Protein AF-A0A2A4RAI2-F1 (afdb_monomer_lite)

Sequence (234 aa):
MVIAGSVNIAHAAGDAEAGAKTFKKCGACHKIGEGAKNSTGPVLTGVIGRQAGTFEGYRYGKSTKAAGEKGLIWSEDLVFEYLENPRNFLRVYLETRKAKSKMKFKLKKEKDRRNVAAYLATFSQKDSIAPKITPEKTSLKADGGTITDFAGKICVTNDSDTTLLFVAEASNGKRSNKALAPKQTHCIASADANGTIGVFENEDALEGCSRLAKTGTPERLVSYTPFDNCAWGS

Structure (mmCIF, N/CA/C/O backbone):
data_AF-A0A2A4RAI2-F1
#
_entry.id   AF-A0A2A4RAI2-F1
#
loop_
_atom_site.group_PDB
_atom_site.id
_atom_site.type_symbol
_atom_site.label_atom_id
_atom_site.label_alt_id
_atom_site.label_comp_id
_atom_site.label_asym_id
_atom_site.label_entity_id
_atom_site.label_seq_id
_atom_site.pdbx_PDB_ins_code
_atom_site.Cartn_x
_atom_site.Cartn_y
_atom_site.Cartn_z
_atom_site.occupancy
_atom_site.B_iso_or_equiv
_atom_site.auth_seq_id
_atom_site.auth_comp_id
_atom_site.auth_asym_id
_atom_site.auth_atom_id
_atom_site.pdbx_PDB_model_num
ATOM 1 N N . MET A 1 1 ? -17.201 25.656 26.444 1.00 38.56 1 MET A N 1
ATOM 2 C CA . MET A 1 1 ? -17.795 24.538 25.685 1.00 38.56 1 MET A CA 1
ATOM 3 C C . MET A 1 1 ? -17.261 24.627 24.261 1.00 38.56 1 MET A C 1
ATOM 5 O O . MET A 1 1 ? -17.756 25.433 23.490 1.00 38.56 1 MET A O 1
ATOM 9 N N . VAL A 1 2 ? -16.171 23.920 23.955 1.00 39.59 2 VAL A N 1
ATOM 10 C CA . VAL A 1 2 ? -15.601 23.854 22.599 1.00 39.59 2 VAL A CA 1
ATOM 11 C C . VAL A 1 2 ? -15.720 22.400 22.176 1.00 39.59 2 VAL A C 1
ATOM 13 O O . VAL A 1 2 ? -15.013 21.542 22.695 1.00 39.59 2 VAL A O 1
ATOM 16 N N . ILE A 1 3 ? -16.696 22.113 21.320 1.00 46.22 3 ILE A N 1
ATOM 17 C CA . ILE A 1 3 ? -16.884 20.784 20.744 1.00 46.22 3 ILE A CA 1
ATOM 18 C C . ILE A 1 3 ? -15.843 20.668 19.630 1.00 46.22 3 ILE A C 1
ATOM 20 O O . ILE A 1 3 ? -16.026 21.213 18.544 1.00 46.22 3 ILE A O 1
ATOM 24 N N . ALA A 1 4 ? -14.719 20.015 19.921 1.00 48.81 4 ALA A N 1
ATOM 25 C CA . ALA A 1 4 ? -13.774 19.592 18.899 1.00 48.81 4 ALA A CA 1
ATOM 26 C C . ALA A 1 4 ? -14.419 18.432 18.125 1.00 48.81 4 ALA A C 1
ATOM 28 O O . ALA A 1 4 ? -14.412 17.288 18.570 1.00 48.81 4 ALA A O 1
ATOM 29 N N . GLY A 1 5 ? -15.060 18.751 17.001 1.00 44.19 5 GLY A N 1
ATOM 30 C CA . GLY A 1 5 ? -15.564 17.751 16.070 1.00 44.19 5 GLY A CA 1
ATOM 31 C C . GLY A 1 5 ? -14.395 17.072 15.365 1.00 44.19 5 GLY A C 1
ATOM 32 O O . GLY A 1 5 ? -13.698 17.708 14.576 1.00 44.19 5 GLY A O 1
ATOM 33 N N . SER A 1 6 ? -14.183 15.787 15.639 1.00 55.91 6 SER A N 1
ATOM 34 C CA . SER A 1 6 ? -13.279 14.951 14.853 1.00 55.91 6 SER A CA 1
ATOM 35 C C . SER A 1 6 ? -13.826 14.833 13.433 1.00 55.91 6 SER A C 1
ATOM 37 O O . SER A 1 6 ? -14.835 14.171 13.189 1.00 55.91 6 SER A O 1
ATOM 39 N N . VAL A 1 7 ? -13.170 15.500 12.485 1.00 43.66 7 VAL A N 1
ATOM 40 C CA . VAL A 1 7 ? -13.420 15.304 11.057 1.00 43.66 7 VAL A CA 1
ATOM 41 C C . VAL A 1 7 ? -12.853 13.935 10.689 1.00 43.66 7 VAL A C 1
ATOM 43 O O . VAL A 1 7 ? -11.656 13.788 10.462 1.00 43.66 7 VAL A O 1
ATOM 46 N N . ASN A 1 8 ? -13.717 12.923 10.643 1.00 42.91 8 ASN A N 1
ATOM 47 C CA . ASN A 1 8 ? -13.403 11.661 9.984 1.00 42.91 8 ASN A CA 1
ATOM 48 C C . ASN A 1 8 ? -13.297 11.932 8.480 1.00 42.91 8 ASN A C 1
ATOM 50 O O . ASN A 1 8 ? -14.306 11.972 7.774 1.00 42.91 8 ASN A O 1
ATOM 54 N N . ILE A 1 9 ? -12.078 12.149 7.981 1.00 36.78 9 ILE A N 1
ATOM 55 C CA . ILE A 1 9 ? -11.812 12.127 6.542 1.00 36.78 9 ILE A CA 1
ATOM 56 C C . ILE A 1 9 ? -11.858 10.658 6.117 1.00 36.78 9 ILE A C 1
ATOM 58 O O . ILE A 1 9 ? -10.841 9.972 6.071 1.00 36.78 9 ILE A O 1
ATOM 62 N N . ALA A 1 10 ? -13.063 10.162 5.837 1.00 40.59 10 ALA A N 1
ATOM 63 C CA . ALA A 1 10 ? -13.237 8.928 5.093 1.00 40.59 10 ALA A CA 1
ATOM 64 C C . ALA A 1 10 ? -12.610 9.140 3.707 1.00 40.59 10 ALA A C 1
ATOM 66 O O . ALA A 1 10 ? -13.169 9.832 2.853 1.00 40.59 10 ALA A O 1
ATOM 67 N N . HIS A 1 11 ? -11.408 8.607 3.497 1.00 49.44 11 HIS A N 1
ATOM 68 C CA . HIS A 1 11 ? -10.794 8.590 2.179 1.00 49.44 11 HIS A CA 1
ATOM 69 C C . HIS A 1 11 ? -11.671 7.745 1.253 1.00 49.44 11 HIS A C 1
ATOM 71 O O . HIS A 1 11 ? -11.841 6.547 1.464 1.00 49.44 11 HIS A O 1
ATOM 77 N N . ALA A 1 12 ? -12.263 8.377 0.239 1.00 56.44 12 ALA A N 1
ATOM 78 C CA . ALA A 1 12 ? -13.083 7.677 -0.739 1.00 56.44 12 ALA A CA 1
ATOM 79 C C . ALA A 1 12 ? -12.256 6.582 -1.435 1.00 56.44 12 ALA A C 1
ATOM 81 O O . ALA A 1 12 ? -11.188 6.866 -1.989 1.00 56.44 12 ALA A O 1
ATOM 82 N N . ALA A 1 13 ? -12.765 5.348 -1.409 1.00 67.19 13 ALA A N 1
ATOM 83 C CA . ALA A 1 13 ? -12.177 4.213 -2.111 1.00 67.19 13 ALA A CA 1
ATOM 84 C C . ALA A 1 13 ? -12.050 4.506 -3.620 1.00 67.19 13 ALA A C 1
ATOM 86 O O . ALA A 1 13 ? -12.892 5.189 -4.211 1.00 67.19 13 ALA A O 1
ATOM 87 N N . GLY A 1 14 ? -10.972 4.021 -4.243 1.00 79.75 14 GLY A N 1
ATOM 88 C CA . GLY A 1 14 ? -10.731 4.202 -5.675 1.00 79.75 14 GLY A CA 1
ATOM 89 C C . GLY A 1 14 ? -11.669 3.359 -6.548 1.00 79.75 14 GLY A C 1
ATOM 90 O O . GLY A 1 14 ? -12.096 2.277 -6.163 1.00 79.75 14 GLY A O 1
ATOM 91 N N . ASP A 1 15 ? -11.953 3.840 -7.758 1.00 89.06 15 ASP A N 1
ATOM 92 C CA . ASP A 1 15 ? -12.719 3.116 -8.781 1.00 89.06 15 ASP A CA 1
ATOM 93 C C . ASP A 1 15 ? -11.758 2.345 -9.702 1.00 89.06 15 ASP A C 1
ATOM 95 O O . ASP A 1 15 ? -11.002 2.946 -10.477 1.00 89.06 15 ASP A O 1
ATOM 99 N N . ALA A 1 16 ? -11.789 1.013 -9.622 1.00 88.69 16 ALA A N 1
ATOM 100 C CA . ALA A 1 16 ? -10.916 0.130 -10.392 1.00 88.69 16 ALA A CA 1
ATOM 101 C C . ALA A 1 16 ? -11.205 0.148 -11.906 1.00 88.69 16 ALA A C 1
ATOM 103 O O . ALA A 1 16 ? -10.271 0.038 -12.704 1.00 88.69 16 ALA A O 1
ATOM 104 N N . GLU A 1 17 ? -12.452 0.349 -12.340 1.00 90.81 17 GLU A N 1
ATOM 105 C CA . GLU A 1 17 ? -12.796 0.425 -13.766 1.00 90.81 17 GLU A CA 1
ATOM 106 C C . GLU A 1 17 ? -12.271 1.724 -14.389 1.00 90.81 17 GLU A C 1
ATOM 108 O O . GLU A 1 17 ? -11.666 1.737 -15.471 1.00 90.81 17 GLU A O 1
ATOM 113 N N . ALA A 1 18 ? -12.435 2.845 -13.683 1.00 92.75 18 ALA A N 1
ATOM 114 C CA . ALA A 1 18 ? -11.799 4.105 -14.053 1.00 92.75 18 ALA A CA 1
ATOM 115 C C . ALA A 1 18 ? -10.264 4.019 -13.943 1.00 92.75 18 ALA A C 1
ATOM 117 O O . ALA A 1 18 ? -9.531 4.641 -14.727 1.00 92.75 18 ALA A O 1
ATOM 118 N N . GLY A 1 19 ? -9.769 3.215 -13.005 1.00 96.38 19 GLY A N 1
ATOM 119 C CA . GLY A 1 19 ? -8.362 2.883 -12.833 1.00 96.38 19 GLY A CA 1
ATOM 120 C C . GLY A 1 19 ? -7.781 2.174 -14.047 1.00 96.38 19 GLY A C 1
ATOM 121 O O . GLY A 1 19 ? -6.752 2.611 -14.558 1.00 96.38 19 GLY A O 1
ATOM 122 N N . ALA A 1 20 ? -8.486 1.184 -14.597 1.00 95.44 20 ALA A N 1
ATOM 123 C CA . ALA A 1 20 ? -8.099 0.474 -15.816 1.00 95.44 20 ALA A CA 1
ATOM 124 C C . ALA A 1 20 ? -7.924 1.434 -17.004 1.00 95.44 20 ALA A C 1
ATOM 126 O O . ALA A 1 20 ? -6.948 1.362 -17.758 1.00 95.44 20 ALA A O 1
ATOM 127 N N . LYS A 1 21 ? -8.839 2.404 -17.150 1.00 96.38 21 LYS A N 1
ATOM 128 C CA . LYS A 1 21 ? -8.748 3.449 -18.187 1.00 96.38 21 LYS A CA 1
ATOM 129 C C . LYS A 1 21 ? -7.519 4.334 -17.979 1.00 96.38 21 LYS A C 1
ATOM 131 O O . LYS A 1 21 ? -6.813 4.644 -18.938 1.00 96.38 21 LYS A O 1
ATOM 136 N N . THR A 1 22 ? -7.236 4.708 -16.735 1.00 96.38 22 THR A N 1
ATOM 137 C CA . THR A 1 22 ? -6.081 5.544 -16.377 1.00 96.38 22 THR A CA 1
ATOM 138 C C . THR A 1 22 ? -4.758 4.792 -16.538 1.00 96.38 22 THR A C 1
ATOM 140 O O . THR A 1 22 ? -3.778 5.368 -17.017 1.00 96.38 22 THR A O 1
ATOM 143 N N . PHE A 1 23 ? -4.738 3.493 -16.232 1.00 97.38 23 PHE A N 1
ATOM 144 C CA . PHE A 1 23 ? -3.575 2.614 -16.338 1.00 97.38 23 PHE A CA 1
ATOM 145 C C . PHE A 1 23 ? -3.031 2.508 -17.766 1.00 97.38 23 PHE A C 1
ATOM 147 O O . PHE A 1 23 ? -1.847 2.233 -17.959 1.00 97.38 23 PHE A O 1
ATOM 154 N N . LYS A 1 24 ? -3.830 2.828 -18.793 1.00 96.44 24 LYS A N 1
ATOM 155 C CA . LYS A 1 24 ? -3.339 2.956 -20.177 1.00 96.44 24 LYS A CA 1
ATOM 156 C C . LYS A 1 24 ? -2.122 3.890 -20.285 1.00 96.44 24 LYS A C 1
ATOM 158 O O . LYS A 1 24 ? -1.230 3.629 -21.086 1.00 96.44 24 LYS A O 1
ATOM 163 N N . LYS A 1 25 ? -2.016 4.912 -19.420 1.00 96.50 25 LYS A N 1
ATOM 164 C CA . LYS A 1 25 ? -0.847 5.813 -19.314 1.00 96.50 25 LYS A CA 1
ATOM 165 C C . LYS A 1 25 ? 0.428 5.095 -18.831 1.00 96.50 25 LYS A C 1
ATOM 167 O O . LYS A 1 25 ? 1.534 5.545 -19.113 1.00 96.50 25 LYS A O 1
ATOM 172 N N . CYS A 1 26 ? 0.286 3.985 -18.110 1.00 97.44 26 CYS A N 1
ATOM 173 C CA . CYS A 1 26 ? 1.370 3.157 -17.577 1.00 97.44 26 CYS A CA 1
ATOM 174 C C . CYS A 1 26 ? 1.813 2.061 -18.564 1.00 97.44 26 CYS A C 1
ATOM 176 O O . CYS A 1 26 ? 2.954 1.599 -18.494 1.00 97.44 26 CYS A O 1
ATOM 178 N N . GLY A 1 27 ? 0.934 1.674 -19.499 1.00 94.44 27 GLY A N 1
ATOM 179 C CA . GLY A 1 27 ? 1.090 0.513 -20.386 1.00 94.44 27 GLY A CA 1
ATOM 180 C C . GLY A 1 27 ? 2.280 0.558 -21.353 1.00 94.44 27 GLY A C 1
ATOM 181 O O . GLY A 1 27 ? 2.702 -0.486 -21.863 1.00 94.44 27 GLY A O 1
ATOM 182 N N . ALA A 1 28 ? 2.848 1.745 -21.594 1.00 94.12 28 ALA A N 1
ATOM 183 C CA . ALA A 1 28 ? 4.069 1.905 -22.385 1.00 94.12 28 ALA A CA 1
ATOM 184 C C . ALA A 1 28 ? 5.295 1.311 -21.671 1.00 94.12 28 ALA A C 1
ATOM 186 O O . ALA A 1 28 ? 6.135 0.674 -22.301 1.00 94.12 28 ALA A O 1
ATOM 187 N N . CYS A 1 29 ? 5.371 1.473 -20.348 1.00 97.94 29 CYS A N 1
ATOM 188 C CA . CYS A 1 29 ? 6.508 1.014 -19.552 1.00 97.94 29 CYS A CA 1
ATOM 189 C C . CYS A 1 29 ? 6.222 -0.289 -18.811 1.00 97.94 29 CYS A C 1
ATOM 191 O O . CYS A 1 29 ? 7.141 -1.070 -18.585 1.00 97.94 29 CYS A O 1
ATOM 193 N N . HIS A 1 30 ? 4.972 -0.512 -18.417 1.00 98.00 30 HIS A N 1
ATOM 194 C CA . HIS A 1 30 ? 4.580 -1.608 -17.545 1.00 98.00 30 HIS A CA 1
ATOM 195 C C . HIS A 1 30 ? 3.577 -2.527 -18.227 1.00 98.00 30 HIS A C 1
ATOM 197 O O . HIS A 1 30 ? 2.729 -2.078 -18.998 1.00 98.00 30 HIS A O 1
ATOM 203 N N . LYS A 1 31 ? 3.663 -3.815 -17.901 1.00 96.19 31 LYS A N 1
ATOM 204 C CA . LYS A 1 31 ? 2.689 -4.838 -18.286 1.00 96.19 31 LYS A CA 1
ATOM 205 C C . LYS A 1 31 ? 2.040 -5.413 -17.030 1.00 96.19 31 LYS A C 1
ATOM 207 O O . LYS A 1 31 ? 2.637 -5.375 -15.951 1.00 96.19 31 LYS A O 1
ATOM 212 N N . ILE A 1 32 ? 0.810 -5.884 -17.173 1.00 95.19 32 ILE A N 1
ATOM 213 C CA . ILE A 1 32 ? -0.010 -6.424 -16.090 1.00 95.19 32 ILE A CA 1
ATOM 214 C C . ILE A 1 32 ? -0.903 -7.533 -16.646 1.00 95.19 32 ILE A C 1
ATOM 216 O O . ILE A 1 32 ? -1.223 -7.509 -17.834 1.00 95.19 32 ILE A O 1
ATOM 220 N N . GLY A 1 33 ? -1.280 -8.480 -15.793 1.00 88.62 33 GLY A N 1
ATOM 221 C CA . GLY A 1 33 ? -2.052 -9.661 -16.162 1.00 88.62 33 GLY A CA 1
ATOM 222 C C . GLY A 1 33 ? -1.189 -10.892 -16.428 1.00 88.62 33 GLY A C 1
ATOM 223 O O . GLY A 1 33 ? 0.026 -10.899 -16.194 1.00 88.62 33 GLY A O 1
ATOM 224 N N . GLU A 1 34 ? -1.856 -11.945 -16.883 1.00 84.12 34 GLU A N 1
ATOM 225 C CA . GLU A 1 34 ? -1.260 -13.241 -17.191 1.00 84.12 34 GLU A CA 1
ATOM 226 C C . GLU A 1 34 ? -0.232 -13.133 -18.327 1.00 84.12 34 GLU A C 1
ATOM 228 O O . GLU A 1 34 ? -0.418 -12.397 -19.298 1.00 84.12 34 GLU A O 1
ATOM 233 N N . GLY A 1 35 ? 0.905 -13.820 -18.182 1.00 87.31 35 GLY A N 1
ATOM 234 C CA . GLY A 1 35 ? 1.978 -13.816 -19.184 1.00 87.31 35 GLY A CA 1
ATOM 235 C C . GLY A 1 35 ? 2.712 -12.478 -19.362 1.00 87.31 35 GLY A C 1
ATOM 236 O O . GLY A 1 35 ? 3.520 -12.341 -20.285 1.00 87.31 35 GLY A O 1
ATOM 237 N N . ALA A 1 36 ? 2.462 -11.482 -18.503 1.00 93.94 36 ALA A N 1
ATOM 238 C CA . ALA A 1 36 ? 3.121 -10.182 -18.569 1.00 93.94 36 ALA A CA 1
ATOM 239 C C . ALA A 1 36 ? 4.648 -10.304 -18.424 1.00 93.94 36 ALA A C 1
ATOM 241 O O . ALA A 1 36 ? 5.162 -11.016 -17.564 1.00 93.94 36 ALA A O 1
ATOM 242 N N . LYS A 1 37 ? 5.386 -9.555 -19.252 1.00 93.25 37 LYS A N 1
ATOM 243 C CA . LYS A 1 37 ? 6.856 -9.530 -19.258 1.00 93.25 37 LYS A CA 1
ATOM 244 C C . LYS A 1 37 ? 7.391 -8.150 -18.895 1.00 93.25 37 LYS A C 1
ATOM 246 O O . LYS A 1 37 ? 6.761 -7.129 -19.181 1.00 93.25 37 LYS A O 1
ATOM 251 N N . ASN A 1 38 ? 8.576 -8.133 -18.285 1.00 94.06 38 ASN A N 1
ATOM 252 C CA . ASN A 1 38 ? 9.301 -6.902 -17.983 1.00 94.06 38 ASN A CA 1
ATOM 253 C C . ASN A 1 38 ? 9.575 -6.100 -19.262 1.00 94.06 38 ASN A C 1
ATOM 255 O O . ASN A 1 38 ? 9.862 -6.664 -20.316 1.00 94.06 38 ASN A O 1
ATOM 259 N N . SER A 1 39 ? 9.511 -4.775 -19.151 1.00 93.69 39 SER A N 1
ATOM 260 C CA . SER A 1 39 ? 9.804 -3.836 -20.237 1.00 93.69 39 SER A CA 1
ATOM 261 C C . SER A 1 39 ? 10.647 -2.680 -19.679 1.00 93.69 39 SER A C 1
ATOM 263 O O . SER A 1 39 ? 11.546 -2.901 -18.865 1.00 93.69 39 SER A O 1
ATOM 265 N N . THR A 1 40 ? 10.379 -1.432 -20.073 1.00 96.50 40 THR A N 1
ATOM 266 C CA . THR A 1 40 ? 11.006 -0.241 -19.481 1.00 96.50 40 THR A CA 1
ATOM 267 C C . THR A 1 40 ? 10.835 -0.216 -17.959 1.00 96.50 40 THR A C 1
ATOM 269 O O . THR A 1 40 ? 11.761 0.161 -17.236 1.00 96.50 40 THR A O 1
ATOM 272 N N . GLY A 1 41 ? 9.672 -0.643 -17.465 1.00 96.75 41 GLY A N 1
ATOM 273 C CA . GLY A 1 41 ? 9.365 -0.887 -16.059 1.00 96.75 41 GLY A CA 1
ATOM 274 C C . GLY A 1 41 ? 9.138 -2.378 -15.756 1.00 96.75 41 GLY A C 1
ATOM 275 O O . GLY A 1 41 ? 8.968 -3.180 -16.679 1.00 96.75 41 GLY A O 1
ATOM 276 N N . PRO A 1 42 ? 9.135 -2.759 -14.465 1.00 97.44 42 PRO A N 1
ATOM 277 C CA . PRO A 1 42 ? 8.787 -4.112 -14.043 1.00 97.44 42 PRO A CA 1
ATOM 278 C C . PRO A 1 42 ? 7.311 -4.420 -14.317 1.00 97.44 42 PRO A C 1
ATOM 280 O O . PRO A 1 42 ? 6.483 -3.508 -14.418 1.00 97.44 42 PRO A O 1
ATOM 283 N N . VAL A 1 43 ? 6.964 -5.701 -14.361 1.00 97.19 43 VAL A N 1
ATOM 284 C CA . VAL A 1 43 ? 5.563 -6.143 -14.338 1.00 97.19 43 VAL A CA 1
ATOM 285 C C . VAL A 1 43 ? 4.879 -5.692 -13.043 1.00 97.19 43 VAL A C 1
ATOM 287 O O . VAL A 1 43 ? 5.469 -5.705 -11.957 1.00 97.19 43 VAL A O 1
ATOM 290 N N . LEU A 1 44 ? 3.621 -5.267 -13.167 1.00 97.19 44 LEU A N 1
ATOM 291 C CA . LEU A 1 44 ? 2.818 -4.756 -12.052 1.00 97.19 44 LEU A CA 1
ATOM 292 C C . LEU A 1 44 ? 1.775 -5.753 -11.531 1.00 97.19 44 LEU A C 1
ATOM 294 O O . LEU A 1 44 ? 1.111 -5.454 -10.547 1.00 97.19 44 LEU A O 1
ATOM 298 N N . THR A 1 45 ? 1.668 -6.942 -12.130 1.00 92.94 45 THR A N 1
ATOM 299 C CA . THR A 1 45 ? 0.900 -8.059 -11.556 1.00 92.94 45 THR A CA 1
ATOM 300 C C . THR A 1 45 ? 1.460 -8.381 -10.174 1.00 92.94 45 THR A C 1
ATOM 302 O O . THR A 1 45 ? 2.680 -8.508 -10.038 1.00 92.94 45 THR A O 1
ATOM 305 N N . GLY A 1 46 ? 0.608 -8.467 -9.153 1.00 89.88 46 GLY A N 1
ATOM 306 C CA . GLY A 1 46 ? 1.033 -8.726 -7.779 1.00 89.88 46 GLY A CA 1
ATOM 307 C C . GLY A 1 46 ? 1.878 -7.611 -7.172 1.00 89.88 46 GLY A C 1
ATOM 308 O O . GLY A 1 46 ? 2.818 -7.917 -6.446 1.00 89.88 46 GLY A O 1
ATOM 309 N N . VAL A 1 47 ? 1.672 -6.342 -7.549 1.00 95.62 47 VAL A N 1
ATOM 310 C CA . VAL A 1 47 ? 2.473 -5.239 -6.992 1.00 95.62 47 VAL A CA 1
ATOM 311 C C . VAL A 1 47 ? 2.027 -4.850 -5.589 1.00 95.62 47 VAL A C 1
ATOM 313 O O . VAL A 1 47 ? 2.894 -4.633 -4.754 1.00 95.62 47 VAL A O 1
ATOM 316 N N . ILE A 1 48 ? 0.721 -4.798 -5.315 1.00 92.12 48 ILE A N 1
ATOM 317 C CA . ILE A 1 48 ? 0.207 -4.568 -3.960 1.00 92.12 48 ILE A CA 1
ATOM 318 C C . ILE A 1 48 ? 0.552 -5.787 -3.098 1.00 92.12 48 ILE A C 1
ATOM 320 O O . ILE A 1 48 ? 0.381 -6.917 -3.558 1.00 92.12 48 ILE A O 1
ATOM 324 N N . GLY A 1 49 ? 1.091 -5.549 -1.903 1.00 83.06 49 GLY A N 1
ATOM 325 C CA . GLY A 1 49 ? 1.654 -6.544 -0.988 1.00 83.06 49 GLY A CA 1
ATOM 326 C C . GLY A 1 49 ? 3.110 -6.926 -1.280 1.00 83.06 49 GLY A C 1
ATOM 327 O O . GLY A 1 49 ? 3.751 -7.584 -0.467 1.00 83.06 49 GLY A O 1
ATOM 328 N N . ARG A 1 50 ? 3.685 -6.507 -2.414 1.00 91.31 50 ARG A N 1
ATOM 329 C CA . ARG A 1 50 ? 5.055 -6.883 -2.783 1.00 91.31 50 ARG A CA 1
ATOM 330 C C . ARG A 1 50 ? 6.074 -5.891 -2.241 1.00 91.31 50 ARG A C 1
ATOM 332 O O . ARG A 1 50 ? 5.917 -4.678 -2.379 1.00 91.31 50 ARG A O 1
ATOM 339 N N . GLN A 1 51 ? 7.183 -6.414 -1.727 1.00 92.62 51 GLN A N 1
ATOM 340 C CA . GLN A 1 51 ? 8.350 -5.608 -1.376 1.00 92.62 51 GLN A CA 1
ATOM 341 C C . GLN A 1 51 ? 8.872 -4.815 -2.587 1.00 92.62 51 GLN A C 1
ATOM 343 O O . GLN A 1 51 ? 8.918 -5.295 -3.724 1.00 92.62 51 GLN A O 1
ATOM 348 N N . ALA A 1 52 ? 9.277 -3.567 -2.373 1.00 94.00 52 ALA A N 1
ATOM 349 C CA . ALA A 1 52 ? 9.792 -2.736 -3.446 1.00 94.00 52 ALA A CA 1
ATOM 350 C C . ALA A 1 52 ? 11.117 -3.275 -3.999 1.00 94.00 52 ALA A C 1
ATOM 352 O O . ALA A 1 52 ? 12.016 -3.672 -3.271 1.00 94.00 52 ALA A O 1
ATOM 353 N N . GLY A 1 53 ? 11.273 -3.237 -5.323 1.00 94.88 53 GLY A N 1
ATOM 354 C CA . GLY A 1 53 ? 12.552 -3.573 -5.946 1.00 94.88 53 GLY A CA 1
ATOM 355 C C . GLY A 1 53 ? 12.844 -5.066 -6.113 1.00 94.88 53 GLY A C 1
ATOM 356 O O . GLY A 1 53 ? 13.992 -5.395 -6.405 1.00 94.88 53 GLY A O 1
ATOM 357 N N . THR A 1 54 ? 11.842 -5.941 -5.970 1.00 94.56 54 THR A N 1
ATOM 358 C CA . THR A 1 54 ? 12.043 -7.402 -5.926 1.00 94.56 54 THR A CA 1
ATOM 359 C C . THR A 1 54 ? 11.425 -8.193 -7.082 1.00 94.56 54 THR A C 1
ATOM 361 O O . THR A 1 54 ? 11.609 -9.405 -7.125 1.00 94.56 54 THR A O 1
ATOM 364 N N . PHE A 1 55 ? 10.721 -7.566 -8.040 1.00 93.94 55 PHE A N 1
ATOM 365 C CA . PHE A 1 55 ? 10.151 -8.331 -9.159 1.00 93.94 55 PHE A CA 1
ATOM 366 C C . PHE A 1 55 ? 11.250 -8.998 -9.993 1.00 93.94 55 PHE A C 1
ATOM 368 O O . PHE A 1 55 ? 12.197 -8.340 -10.442 1.00 93.94 55 PHE A O 1
ATOM 375 N N . GLU A 1 56 ? 11.099 -10.302 -10.207 1.00 87.31 56 GLU A N 1
ATOM 376 C CA . GLU A 1 56 ? 12.115 -11.140 -10.824 1.00 87.31 56 GLU A CA 1
ATOM 377 C C . GLU A 1 56 ? 12.470 -10.668 -12.241 1.00 87.31 56 GLU A C 1
ATOM 379 O O . GLU A 1 56 ? 11.640 -10.167 -13.006 1.00 87.31 56 GLU A O 1
ATOM 384 N N . GLY A 1 57 ? 13.753 -10.781 -12.585 1.00 90.75 57 GLY A N 1
ATOM 385 C CA . GLY A 1 57 ? 14.260 -10.448 -13.914 1.00 90.75 57 GLY A CA 1
ATOM 386 C C . GLY A 1 57 ? 14.256 -8.953 -14.262 1.00 90.75 57 GLY A C 1
ATOM 387 O O . GLY A 1 57 ? 14.653 -8.603 -15.374 1.00 90.75 57 GLY A O 1
ATOM 388 N N . TYR A 1 58 ? 13.842 -8.047 -13.363 1.00 96.69 58 TYR A N 1
ATOM 389 C CA . TYR A 1 58 ? 13.905 -6.602 -13.604 1.00 96.69 58 TYR A CA 1
ATOM 390 C C . TYR A 1 58 ? 15.101 -5.936 -12.911 1.00 96.69 58 TYR A C 1
ATOM 392 O O . TYR A 1 58 ? 15.349 -6.085 -11.715 1.00 96.69 58 TYR A O 1
ATOM 400 N N . ARG A 1 59 ? 15.833 -5.095 -13.652 1.00 95.69 59 ARG A N 1
ATOM 401 C CA . ARG A 1 59 ? 17.004 -4.376 -13.126 1.00 95.69 59 ARG A CA 1
ATOM 402 C C . ARG A 1 59 ? 16.623 -3.051 -12.457 1.00 95.69 59 ARG A C 1
ATOM 404 O O . ARG A 1 59 ? 16.713 -1.972 -13.061 1.00 95.69 59 ARG A O 1
ATOM 411 N N . TYR A 1 60 ? 16.285 -3.110 -11.174 1.00 96.31 60 TYR A N 1
ATOM 412 C CA . TYR A 1 60 ? 15.943 -1.937 -10.364 1.00 96.31 60 TYR A CA 1
ATOM 413 C C . TYR A 1 60 ? 17.099 -0.942 -10.157 1.00 96.31 60 TYR A C 1
ATOM 415 O O . TYR A 1 60 ? 18.283 -1.256 -10.292 1.00 96.31 60 TYR A O 1
ATOM 423 N N . GLY A 1 61 ? 16.746 0.313 -9.860 1.00 95.69 61 GLY A N 1
ATOM 424 C CA . GLY A 1 61 ? 17.703 1.325 -9.404 1.00 95.69 61 GLY A CA 1
ATOM 425 C C . GLY A 1 61 ? 18.085 1.124 -7.937 1.00 95.69 61 GLY A C 1
ATOM 426 O O . GLY A 1 61 ? 17.313 0.549 -7.176 1.00 95.69 61 GLY A O 1
ATOM 427 N N . LYS A 1 62 ? 19.256 1.640 -7.534 1.00 97.25 62 LYS A N 1
ATOM 428 C CA . LYS A 1 62 ? 19.776 1.494 -6.161 1.00 97.25 62 LYS A CA 1
ATOM 429 C C . LYS A 1 62 ? 18.772 1.955 -5.098 1.00 97.25 62 LYS A C 1
ATOM 431 O O . LYS A 1 62 ? 18.554 1.239 -4.139 1.00 97.25 62 LYS A O 1
ATOM 436 N N . SER A 1 63 ? 18.116 3.101 -5.300 1.00 98.00 63 SER A N 1
ATOM 437 C CA . SER A 1 63 ? 17.171 3.644 -4.315 1.00 98.00 63 SER A CA 1
ATOM 438 C C . SER A 1 63 ? 15.898 2.814 -4.167 1.00 98.00 63 SER A C 1
ATOM 440 O O . SER A 1 63 ? 15.424 2.647 -3.060 1.00 98.00 63 SER A O 1
ATOM 442 N N . THR A 1 64 ? 15.341 2.264 -5.248 1.00 97.31 64 THR A N 1
ATOM 443 C CA . THR A 1 64 ? 14.146 1.412 -5.122 1.00 97.31 64 THR A CA 1
ATOM 444 C C . THR A 1 64 ? 14.463 0.111 -4.385 1.00 97.31 64 THR A C 1
ATOM 446 O O . THR A 1 64 ? 13.647 -0.324 -3.586 1.00 97.31 64 THR A O 1
ATOM 449 N N . LYS A 1 65 ? 15.651 -0.472 -4.611 1.00 97.06 65 LYS A N 1
ATOM 450 C CA . LYS A 1 65 ? 16.110 -1.652 -3.861 1.00 97.06 65 LYS A CA 1
ATOM 451 C C . LYS A 1 65 ? 16.342 -1.333 -2.388 1.00 97.06 65 LYS A C 1
ATOM 453 O O . LYS A 1 65 ? 15.758 -1.989 -1.544 1.00 97.06 65 LYS A O 1
ATOM 458 N N . ALA A 1 66 ? 17.069 -0.252 -2.104 1.00 96.56 66 ALA A N 1
ATOM 459 C CA . ALA A 1 66 ? 17.294 0.212 -0.736 1.00 96.56 66 ALA A CA 1
ATOM 460 C C . ALA A 1 66 ? 15.983 0.510 0.012 1.00 96.56 66 ALA A C 1
ATOM 462 O O . ALA A 1 66 ? 15.889 0.264 1.205 1.00 96.56 66 ALA A O 1
ATOM 463 N N . ALA A 1 67 ? 14.957 1.029 -0.676 1.00 91.44 67 ALA A N 1
ATOM 464 C CA . ALA A 1 67 ? 13.648 1.245 -0.061 1.00 91.44 67 ALA A CA 1
ATOM 465 C C . ALA A 1 67 ? 12.986 -0.084 0.319 1.00 91.44 67 ALA A C 1
ATOM 467 O O . ALA A 1 67 ? 12.479 -0.202 1.427 1.00 91.44 67 ALA A O 1
ATOM 468 N N . GLY A 1 68 ? 13.050 -1.090 -0.558 1.00 91.38 68 GLY A N 1
ATOM 469 C CA . GLY A 1 68 ? 12.610 -2.445 -0.231 1.00 91.38 68 GLY A CA 1
ATOM 470 C C . GLY A 1 68 ? 13.389 -3.055 0.932 1.00 91.38 68 GLY A C 1
ATOM 471 O O . GLY A 1 68 ? 12.777 -3.610 1.833 1.00 91.38 68 GLY A O 1
ATOM 472 N N . GLU A 1 69 ? 14.716 -2.927 0.947 1.00 91.50 69 GLU A N 1
ATOM 473 C CA . GLU A 1 69 ? 15.594 -3.404 2.032 1.00 91.50 69 GLU A CA 1
ATOM 474 C C . GLU A 1 69 ? 15.293 -2.712 3.375 1.00 91.50 69 GLU A C 1
ATOM 476 O O . GLU A 1 69 ? 15.385 -3.350 4.416 1.00 91.50 69 GLU A O 1
ATOM 481 N N . LYS A 1 70 ? 14.869 -1.437 3.355 1.00 87.56 70 LYS A N 1
ATOM 482 C CA . LYS A 1 70 ? 14.381 -0.688 4.533 1.00 87.56 70 LYS A CA 1
ATOM 483 C C . LYS A 1 70 ? 12.949 -1.087 4.952 1.00 87.56 70 LYS A C 1
ATOM 485 O O . LYS A 1 70 ? 12.453 -0.579 5.947 1.00 87.56 70 LYS A O 1
ATOM 490 N N . GLY A 1 71 ? 12.285 -1.981 4.217 1.00 84.94 71 GLY A N 1
ATOM 491 C CA . GLY A 1 71 ? 10.956 -2.498 4.567 1.00 84.94 71 GLY A CA 1
ATOM 492 C C . GLY A 1 71 ? 9.794 -1.932 3.749 1.00 84.94 71 GLY A C 1
ATOM 493 O O . GLY A 1 71 ? 8.643 -2.107 4.134 1.00 84.94 71 GLY A O 1
ATOM 494 N N . LEU A 1 72 ? 10.040 -1.266 2.613 1.00 87.06 72 LEU A N 1
ATOM 495 C CA . LEU A 1 72 ? 8.945 -0.760 1.780 1.00 87.06 72 LEU A CA 1
ATOM 496 C C . LEU A 1 72 ? 8.172 -1.917 1.140 1.00 87.06 72 LEU A C 1
ATOM 498 O O . LEU A 1 72 ? 8.652 -2.534 0.182 1.00 87.06 72 LEU A O 1
ATOM 502 N N . ILE A 1 73 ? 6.949 -2.138 1.614 1.00 90.75 73 ILE A N 1
ATOM 503 C CA . ILE A 1 73 ? 5.945 -3.011 1.005 1.00 90.75 73 ILE A CA 1
ATOM 504 C C . ILE A 1 73 ? 4.894 -2.136 0.323 1.00 90.75 73 ILE A C 1
ATOM 506 O O . ILE A 1 73 ? 4.405 -1.176 0.910 1.00 90.75 73 ILE A O 1
ATOM 510 N N . TRP A 1 74 ? 4.555 -2.417 -0.934 1.00 91.94 74 TRP A N 1
ATOM 511 C CA . TRP A 1 74 ? 3.584 -1.598 -1.660 1.00 91.94 74 TRP A CA 1
ATOM 512 C C . TRP A 1 74 ? 2.157 -1.841 -1.162 1.00 91.94 74 TRP A C 1
ATOM 514 O O . TRP A 1 74 ? 1.589 -2.895 -1.423 1.00 91.94 74 TRP A O 1
ATOM 524 N N . SER A 1 75 ? 1.547 -0.850 -0.520 1.00 88.44 75 SER A N 1
ATOM 525 C CA . SER A 1 75 ? 0.097 -0.774 -0.306 1.00 88.44 75 SER A CA 1
ATOM 526 C C . SER A 1 75 ? -0.562 0.134 -1.350 1.00 88.44 75 SER A C 1
ATOM 528 O O . SER A 1 75 ? 0.127 0.826 -2.108 1.00 88.44 75 SER A O 1
ATOM 530 N N . GLU A 1 76 ? -1.895 0.158 -1.400 1.00 90.00 76 GLU A N 1
ATOM 531 C CA . GLU A 1 76 ? -2.628 1.096 -2.260 1.00 90.00 76 GLU A CA 1
ATOM 532 C C . GLU A 1 76 ? -2.283 2.556 -1.935 1.00 90.00 76 GLU A C 1
ATOM 534 O O . GLU A 1 76 ? -2.007 3.334 -2.851 1.00 90.00 76 GLU A O 1
ATOM 539 N N . ASP A 1 77 ? -2.190 2.900 -0.648 1.00 87.00 77 ASP A N 1
ATOM 540 C CA . ASP A 1 77 ? -1.831 4.245 -0.187 1.00 87.00 77 ASP A CA 1
ATOM 541 C C . ASP A 1 77 ? -0.405 4.628 -0.588 1.00 87.00 77 ASP A C 1
ATOM 543 O O . ASP A 1 77 ? -0.165 5.708 -1.132 1.00 87.00 77 ASP A O 1
ATOM 547 N N . LEU A 1 78 ? 0.553 3.713 -0.429 1.00 91.56 78 LEU A N 1
ATOM 548 C CA . LEU A 1 78 ? 1.942 3.977 -0.805 1.00 91.56 78 LEU A CA 1
ATOM 549 C C . LEU A 1 78 ? 2.110 4.079 -2.323 1.00 91.56 78 LEU A C 1
ATOM 551 O O . LEU A 1 78 ? 2.918 4.873 -2.809 1.00 91.56 78 LEU A O 1
ATOM 555 N N . VAL A 1 79 ? 1.331 3.323 -3.101 1.00 96.75 79 VAL A N 1
ATOM 556 C CA . VAL A 1 79 ? 1.267 3.500 -4.557 1.00 96.75 79 VAL A CA 1
ATOM 557 C C . VAL A 1 79 ? 0.659 4.858 -4.903 1.00 96.75 79 VAL A C 1
ATOM 559 O O . VAL A 1 79 ? 1.209 5.576 -5.744 1.00 96.75 79 VAL A O 1
ATOM 562 N N . PHE A 1 80 ? -0.436 5.239 -4.252 1.00 94.50 80 PHE A N 1
ATOM 563 C CA . PHE A 1 80 ? -1.071 6.540 -4.414 1.00 94.50 80 PHE A CA 1
ATOM 564 C C . PHE A 1 80 ? -0.082 7.693 -4.156 1.00 94.50 80 PHE A C 1
ATOM 566 O O . PHE A 1 80 ? 0.044 8.600 -4.985 1.00 94.50 80 PHE A O 1
ATOM 573 N N . GLU A 1 81 ? 0.691 7.645 -3.076 1.00 91.81 81 GLU A N 1
ATOM 574 C CA . GLU A 1 81 ? 1.716 8.649 -2.780 1.00 91.81 81 GLU A CA 1
ATOM 575 C C . GLU A 1 81 ? 2.863 8.624 -3.799 1.00 91.81 81 GLU A C 1
ATOM 577 O O . GLU A 1 81 ? 3.261 9.659 -4.351 1.00 91.81 81 GLU A O 1
ATOM 582 N N . TYR A 1 82 ? 3.372 7.430 -4.111 1.00 97.50 82 TYR A N 1
ATOM 583 C CA . TYR A 1 82 ? 4.487 7.247 -5.034 1.00 97.50 82 TYR A CA 1
ATOM 584 C C . TYR A 1 82 ? 4.189 7.812 -6.425 1.00 97.50 82 TYR A C 1
ATOM 586 O O . TYR A 1 82 ? 5.053 8.458 -7.029 1.00 97.50 82 TYR A O 1
ATOM 594 N N . LEU A 1 83 ? 2.967 7.622 -6.934 1.00 98.06 83 LEU A N 1
ATOM 595 C CA . LEU A 1 83 ? 2.563 8.065 -8.269 1.00 98.06 83 LEU A CA 1
ATOM 596 C C . LEU A 1 83 ? 2.576 9.590 -8.438 1.00 98.06 83 LEU A C 1
ATOM 598 O O . LEU A 1 83 ? 2.717 10.072 -9.567 1.00 98.06 83 LEU A O 1
ATOM 602 N N . GLU A 1 84 ? 2.486 10.373 -7.362 1.00 97.69 84 GLU A N 1
ATOM 603 C CA . GLU A 1 84 ? 2.533 11.834 -7.464 1.00 97.69 84 GLU A CA 1
ATOM 604 C C . GLU A 1 84 ? 3.898 12.349 -7.916 1.00 97.69 84 GLU A C 1
ATOM 606 O O . GLU A 1 84 ? 4.024 13.307 -8.700 1.00 97.69 84 GLU A O 1
ATOM 611 N N . ASN A 1 85 ? 4.936 11.748 -7.335 1.00 97.81 85 ASN A N 1
ATOM 612 C CA . ASN A 1 85 ? 6.323 12.101 -7.553 1.00 97.81 85 ASN A CA 1
ATOM 613 C C . ASN A 1 85 ? 7.254 10.980 -7.052 1.00 97.81 85 ASN A C 1
ATOM 615 O O . ASN A 1 85 ? 7.813 11.092 -5.956 1.00 97.81 85 ASN A O 1
ATOM 619 N N . PRO A 1 86 ? 7.535 9.971 -7.896 1.00 97.69 86 PRO A N 1
ATOM 620 C CA . PRO A 1 86 ? 8.359 8.817 -7.534 1.00 97.69 86 PRO A CA 1
ATOM 621 C C . PRO A 1 86 ? 9.722 9.167 -6.937 1.00 97.69 86 PRO A C 1
ATOM 623 O O . PRO A 1 86 ? 10.229 8.511 -6.029 1.00 97.69 86 PRO A O 1
ATOM 626 N N . ARG A 1 87 ? 10.355 10.223 -7.464 1.00 97.19 87 ARG A N 1
ATOM 627 C CA . ARG A 1 87 ? 11.656 10.680 -6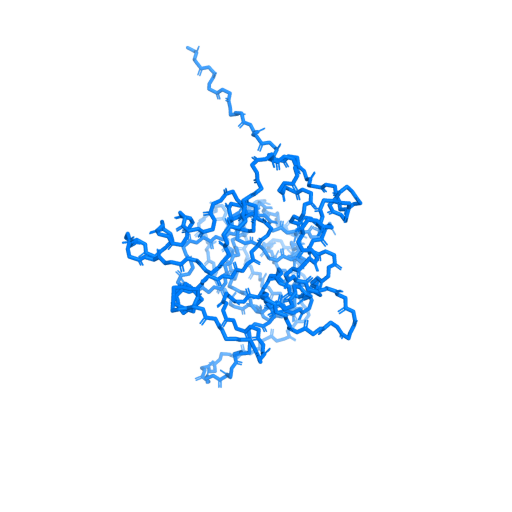.971 1.00 97.19 87 ARG A CA 1
ATOM 628 C C . ARG A 1 87 ? 11.539 11.295 -5.583 1.00 97.19 87 ARG A C 1
ATOM 630 O O . ARG A 1 87 ? 12.429 11.072 -4.772 1.00 97.19 87 ARG A O 1
ATOM 637 N N . ASN A 1 88 ? 10.515 12.113 -5.345 1.00 97.44 88 ASN A N 1
ATOM 638 C CA . ASN A 1 88 ? 10.340 12.748 -4.043 1.00 97.44 88 ASN A CA 1
ATOM 639 C C . ASN A 1 88 ? 9.973 11.718 -2.981 1.00 97.44 88 ASN A C 1
ATOM 641 O O . ASN A 1 88 ? 10.606 11.708 -1.936 1.00 97.44 88 ASN A O 1
ATOM 645 N N . PHE A 1 89 ? 9.057 10.804 -3.304 1.00 97.50 89 PHE A N 1
ATOM 646 C CA . PHE A 1 89 ? 8.688 9.696 -2.430 1.00 97.50 89 PHE A CA 1
ATOM 647 C C . PHE A 1 89 ? 9.924 8.932 -1.937 1.00 97.50 89 PHE A C 1
ATOM 649 O O . PHE A 1 89 ? 10.168 8.856 -0.739 1.00 97.50 89 PHE A O 1
ATOM 656 N N . LEU A 1 90 ? 10.795 8.479 -2.852 1.00 97.00 90 LEU A N 1
ATOM 657 C CA . LEU A 1 90 ? 12.012 7.756 -2.461 1.00 97.00 90 LEU A CA 1
ATOM 658 C C . LEU A 1 90 ? 12.994 8.606 -1.644 1.00 97.00 90 LEU A C 1
ATOM 660 O O . LEU A 1 90 ? 13.763 8.050 -0.872 1.00 97.00 90 LEU A O 1
ATOM 664 N N . ARG A 1 91 ? 13.021 9.931 -1.828 1.00 97.62 91 ARG A N 1
ATOM 665 C CA . ARG A 1 91 ? 13.877 10.820 -1.024 1.00 97.62 91 ARG A CA 1
ATOM 666 C C . ARG A 1 91 ? 13.373 10.952 0.401 1.00 97.62 91 ARG A C 1
ATOM 668 O O . ARG A 1 91 ? 14.203 10.994 1.299 1.00 97.62 91 ARG A O 1
ATOM 675 N N . VAL A 1 92 ? 12.057 11.050 0.569 1.00 94.75 92 VAL A N 1
ATOM 676 C CA . VAL A 1 92 ? 11.407 11.131 1.878 1.00 94.75 92 VAL A CA 1
ATOM 677 C C . VAL A 1 92 ? 11.545 9.792 2.592 1.00 94.75 92 VAL A C 1
ATOM 679 O O . VAL A 1 92 ? 12.142 9.750 3.657 1.00 94.75 92 VAL A O 1
ATOM 682 N N . TYR A 1 93 ? 11.133 8.694 1.956 1.00 89.50 93 TYR A N 1
ATOM 683 C CA . TYR A 1 93 ? 11.155 7.359 2.558 1.00 89.50 93 TYR A CA 1
ATOM 684 C C . TYR A 1 93 ? 12.563 6.910 2.994 1.00 89.50 93 TYR A C 1
ATOM 686 O O . TYR A 1 93 ? 12.755 6.320 4.055 1.00 89.50 93 TYR A O 1
ATOM 694 N N . LEU A 1 94 ? 13.580 7.208 2.179 1.00 93.50 94 LEU A N 1
ATOM 695 C CA . LEU A 1 94 ? 14.979 6.892 2.491 1.00 93.50 94 LEU A CA 1
ATOM 696 C C . LEU A 1 94 ? 15.715 8.011 3.234 1.00 93.50 94 LEU A C 1
ATOM 698 O O . LEU A 1 94 ? 16.923 7.895 3.423 1.00 93.50 94 LEU A O 1
ATOM 702 N N . GLU A 1 95 ? 15.037 9.112 3.564 1.00 95.56 95 GLU A N 1
ATOM 703 C CA . GLU A 1 95 ? 15.620 10.270 4.255 1.00 95.56 95 GLU A CA 1
ATOM 704 C C . GLU A 1 95 ? 16.904 10.795 3.577 1.00 95.56 95 GLU A C 1
ATOM 706 O O . GLU A 1 95 ? 17.862 11.241 4.206 1.00 95.56 95 GLU A O 1
ATOM 711 N N . THR A 1 96 ? 16.956 10.747 2.240 1.00 94.56 96 THR A N 1
ATOM 712 C CA . THR A 1 96 ? 18.152 11.134 1.483 1.00 94.56 96 THR A CA 1
ATOM 713 C C . THR A 1 96 ? 17.838 11.855 0.182 1.00 94.56 96 THR A C 1
ATOM 715 O O . THR A 1 96 ? 17.198 11.341 -0.737 1.00 94.56 96 THR A O 1
ATOM 718 N N . ARG A 1 97 ? 18.417 13.050 0.011 1.00 95.19 97 ARG A N 1
ATOM 719 C CA . ARG A 1 97 ? 18.292 13.847 -1.226 1.00 95.19 97 ARG A CA 1
ATOM 720 C C . ARG A 1 97 ? 18.942 13.186 -2.448 1.00 95.19 97 ARG A C 1
ATOM 722 O O . ARG A 1 97 ? 18.632 13.564 -3.590 1.00 95.19 97 ARG A O 1
ATOM 729 N N . LYS A 1 98 ? 19.822 12.201 -2.231 1.00 95.50 98 LYS A N 1
ATOM 730 C CA . LYS A 1 98 ? 20.532 11.461 -3.284 1.00 95.50 98 LYS A CA 1
ATOM 731 C C . LYS A 1 98 ? 19.668 10.381 -3.941 1.00 95.50 98 LYS A C 1
ATOM 733 O O . LYS A 1 98 ? 20.058 9.890 -5.001 1.00 95.50 98 LYS A O 1
ATOM 738 N N . ALA A 1 99 ? 18.503 10.046 -3.377 1.00 96.12 99 ALA A N 1
ATOM 739 C CA . ALA A 1 99 ? 17.629 9.032 -3.950 1.00 96.12 99 ALA A CA 1
ATOM 740 C C . ALA A 1 99 ? 17.165 9.404 -5.371 1.00 96.12 99 ALA A C 1
ATOM 742 O O . ALA A 1 99 ? 16.864 10.567 -5.683 1.00 96.12 99 ALA A O 1
ATOM 743 N N . LYS A 1 100 ? 17.130 8.396 -6.250 1.00 95.38 100 LYS A N 1
ATOM 744 C CA . LYS A 1 100 ? 16.727 8.517 -7.657 1.00 95.38 100 LYS A CA 1
ATOM 745 C C . LYS A 1 100 ? 15.677 7.459 -7.985 1.00 95.38 100 LYS A C 1
ATOM 747 O O . LYS A 1 100 ? 15.893 6.281 -7.717 1.00 95.38 100 LYS A O 1
ATOM 752 N N . SER A 1 101 ? 14.597 7.867 -8.650 1.00 96.12 101 SER A N 1
ATOM 753 C CA . SER A 1 101 ? 13.681 6.932 -9.309 1.00 96.12 101 SER A CA 1
ATOM 754 C C . SER A 1 101 ? 14.026 6.816 -10.793 1.00 96.12 101 SER A C 1
ATOM 756 O O . SER A 1 101 ? 14.360 7.815 -11.435 1.00 96.12 101 SER A O 1
ATOM 758 N N . LYS A 1 102 ? 13.941 5.597 -11.338 1.00 95.38 102 LYS A N 1
ATOM 759 C CA . LYS A 1 102 ? 13.989 5.365 -12.792 1.00 95.38 102 LYS A CA 1
ATOM 760 C C . LYS A 1 102 ? 12.662 5.730 -13.469 1.00 95.38 102 LYS A C 1
ATOM 762 O O . LYS A 1 102 ? 12.660 6.065 -14.649 1.00 95.38 102 LYS A O 1
ATOM 767 N N . MET A 1 103 ? 11.555 5.721 -12.724 1.00 96.44 103 MET A N 1
ATOM 768 C CA . MET A 1 103 ? 10.255 6.175 -13.204 1.00 96.44 103 MET A CA 1
ATOM 769 C C . MET A 1 103 ? 10.192 7.706 -13.140 1.00 96.44 103 MET A C 1
ATOM 771 O O . MET A 1 103 ? 10.222 8.297 -12.062 1.00 96.44 103 MET A O 1
ATOM 775 N N . LYS A 1 104 ? 10.125 8.355 -14.309 1.00 94.19 104 LYS A N 1
ATOM 776 C CA . LYS A 1 104 ? 9.996 9.822 -14.422 1.00 94.19 104 LYS A CA 1
ATOM 777 C C . LYS A 1 104 ? 8.542 10.299 -14.459 1.00 94.19 104 LYS A C 1
ATOM 779 O O . LYS A 1 104 ? 8.288 11.465 -14.164 1.00 94.19 104 LYS A O 1
ATOM 784 N N . PHE A 1 105 ? 7.623 9.416 -14.852 1.00 96.94 105 PHE A N 1
ATOM 785 C CA . PHE A 1 1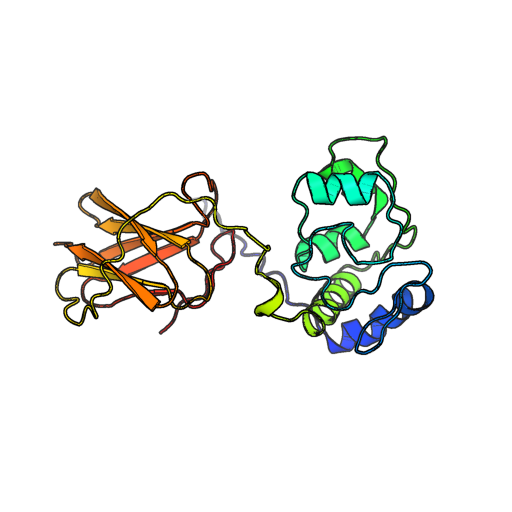05 ? 6.200 9.719 -14.973 1.00 96.94 105 PHE A CA 1
ATOM 786 C C . PHE A 1 105 ? 5.605 10.133 -13.622 1.00 96.94 105 PHE A C 1
ATOM 788 O O . PHE A 1 105 ? 6.003 9.616 -12.579 1.00 96.94 105 PHE A O 1
ATOM 795 N N . LYS A 1 106 ? 4.653 11.067 -13.661 1.00 97.75 106 LYS A N 1
ATOM 796 C CA . LYS A 1 106 ? 3.915 11.564 -12.499 1.00 97.75 106 LYS A CA 1
ATOM 797 C C . LYS A 1 106 ? 2.438 11.620 -12.844 1.00 97.75 106 LYS A C 1
ATOM 799 O O . LYS A 1 106 ? 2.076 12.127 -13.904 1.00 97.75 106 LYS A O 1
ATOM 804 N N . LEU A 1 107 ? 1.599 11.178 -11.923 1.00 97.00 107 LEU A N 1
ATOM 805 C CA . LEU A 1 107 ? 0.153 11.269 -12.027 1.00 97.00 107 LEU A CA 1
ATOM 806 C C . LEU A 1 107 ? -0.336 12.282 -10.994 1.00 97.00 107 LEU A C 1
ATOM 808 O O . LEU A 1 107 ? -0.368 12.000 -9.806 1.00 97.00 107 LEU A O 1
ATOM 812 N N . LYS A 1 108 ? -0.639 13.507 -11.433 1.00 94.75 108 LYS A N 1
ATOM 813 C CA . LYS A 1 108 ? -0.937 14.616 -10.509 1.00 94.75 108 LYS A CA 1
ATOM 814 C C . LYS A 1 108 ? -2.338 14.572 -9.920 1.00 94.75 108 LYS A C 1
ATOM 816 O O . LYS A 1 108 ? -2.516 14.887 -8.748 1.00 94.75 108 LYS A O 1
ATOM 821 N N . LYS A 1 109 ? -3.318 14.170 -10.725 1.00 95.00 109 LYS A N 1
ATOM 822 C CA . LYS A 1 109 ? -4.713 14.116 -10.296 1.00 95.00 109 LYS A CA 1
ATOM 823 C C . LYS A 1 109 ? -4.873 13.052 -9.218 1.00 95.00 109 LYS A C 1
ATOM 825 O O . LYS A 1 109 ? -4.547 11.892 -9.443 1.00 95.00 109 LYS A O 1
ATOM 830 N N . GLU A 1 110 ? -5.363 13.465 -8.058 1.00 93.06 110 GLU A N 1
ATOM 831 C CA . GLU A 1 110 ? -5.553 12.591 -6.903 1.00 93.06 110 GLU A CA 1
ATOM 832 C C . GLU A 1 110 ? -6.491 11.423 -7.218 1.00 93.06 110 GLU A C 1
ATOM 834 O O . GLU A 1 110 ? -6.123 10.266 -7.032 1.00 93.06 110 GLU A O 1
ATOM 839 N N . LYS A 1 111 ? -7.656 11.726 -7.803 1.00 91.69 111 LYS A N 1
ATOM 840 C CA . LYS A 1 111 ? -8.641 10.722 -8.219 1.00 91.69 111 LYS A CA 1
ATOM 841 C C . LYS A 1 111 ? -8.040 9.675 -9.161 1.00 91.69 111 LYS A C 1
ATOM 843 O O . LYS A 1 111 ? -8.218 8.485 -8.942 1.00 91.69 111 LYS A O 1
ATOM 848 N N . ASP A 1 112 ? -7.269 10.106 -10.162 1.00 95.62 112 ASP A N 1
ATOM 849 C CA . ASP A 1 112 ? -6.583 9.193 -11.087 1.00 95.62 112 ASP A CA 1
ATOM 850 C C . ASP A 1 112 ? -5.608 8.264 -10.340 1.00 95.62 112 ASP A C 1
ATOM 852 O O . ASP A 1 112 ? -5.517 7.083 -10.668 1.00 95.62 112 ASP A O 1
ATOM 856 N N . ARG A 1 113 ? -4.877 8.776 -9.338 1.00 97.06 113 ARG A N 1
ATOM 857 C CA . ARG A 1 113 ? -3.949 7.971 -8.529 1.00 97.06 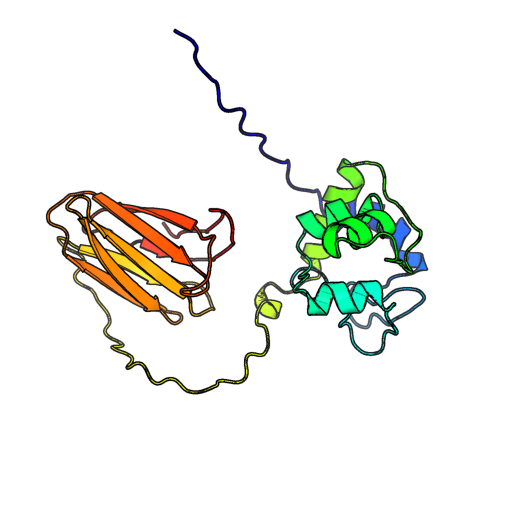113 ARG A CA 1
ATOM 858 C C . ARG A 1 113 ? -4.678 6.926 -7.692 1.00 97.06 113 ARG A C 1
ATOM 860 O O . ARG A 1 113 ? -4.283 5.766 -7.742 1.00 97.06 113 ARG A O 1
ATOM 867 N N . ARG A 1 114 ? -5.740 7.323 -6.979 1.00 93.50 114 ARG A N 1
ATOM 868 C CA . ARG A 1 114 ? -6.556 6.405 -6.162 1.00 93.50 114 ARG A CA 1
ATOM 869 C C . ARG A 1 114 ? -7.174 5.309 -7.026 1.00 93.50 114 ARG A C 1
ATOM 871 O O . ARG A 1 114 ? -7.065 4.135 -6.705 1.00 93.50 114 ARG A O 1
ATOM 878 N N . ASN A 1 115 ? -7.721 5.682 -8.181 1.00 93.88 115 ASN A N 1
ATOM 879 C CA . ASN A 1 115 ? -8.294 4.733 -9.131 1.00 93.88 115 ASN A CA 1
ATOM 880 C C . ASN A 1 115 ? -7.246 3.742 -9.666 1.00 93.88 115 ASN A C 1
ATOM 882 O O . ASN A 1 115 ? -7.518 2.550 -9.767 1.00 93.88 115 ASN A O 1
ATOM 886 N N . VAL A 1 116 ? -6.033 4.203 -10.002 1.00 97.44 116 VAL A N 1
ATOM 887 C CA . VAL A 1 116 ? -4.953 3.302 -10.446 1.00 97.44 116 VAL A CA 1
ATOM 888 C C . VAL A 1 116 ? -4.493 2.374 -9.325 1.00 97.44 116 VAL A C 1
ATOM 890 O O . VAL A 1 116 ? -4.244 1.207 -9.608 1.00 97.44 116 VAL A O 1
ATOM 893 N N . ALA A 1 117 ? -4.388 2.853 -8.084 1.00 94.12 117 ALA A N 1
ATOM 894 C CA . ALA A 1 117 ? -4.053 2.007 -6.939 1.00 94.12 117 ALA A CA 1
ATOM 895 C C . ALA A 1 117 ? -5.095 0.887 -6.751 1.00 94.12 117 ALA A C 1
ATOM 897 O O . ALA A 1 117 ? -4.715 -0.284 -6.747 1.00 94.12 117 ALA A O 1
ATOM 898 N N . ALA A 1 118 ? -6.387 1.236 -6.777 1.00 90.31 118 ALA A N 1
ATOM 899 C CA . ALA A 1 118 ? -7.491 0.275 -6.714 1.00 90.31 118 ALA A CA 1
ATOM 900 C C . ALA A 1 118 ? -7.461 -0.731 -7.877 1.00 90.31 118 ALA A C 1
ATOM 902 O O . ALA A 1 118 ? -7.623 -1.932 -7.682 1.00 90.31 118 ALA A O 1
ATOM 903 N N . TYR A 1 119 ? -7.184 -0.272 -9.102 1.00 95.25 119 TYR A N 1
ATOM 904 C CA . TYR A 1 119 ? -7.021 -1.167 -10.249 1.00 95.25 119 TYR A CA 1
ATOM 905 C C . TYR 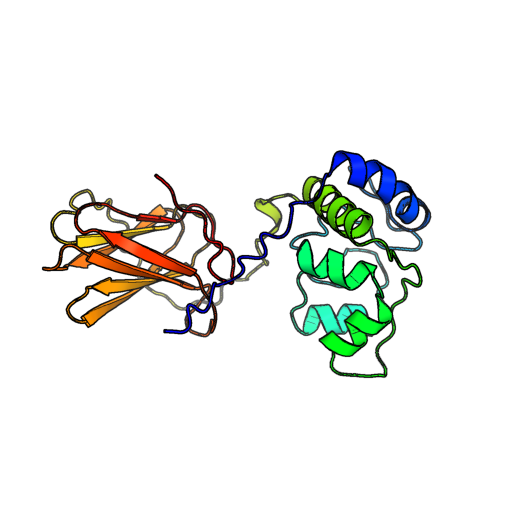A 1 119 ? -5.848 -2.135 -10.067 1.00 95.25 119 TYR A C 1
ATOM 907 O O . TYR A 1 119 ? -5.989 -3.321 -10.347 1.00 95.25 119 TYR A O 1
ATOM 915 N N . LEU A 1 120 ? -4.697 -1.666 -9.581 1.00 95.56 120 LEU A N 1
ATOM 916 C CA . LEU A 1 120 ? -3.537 -2.525 -9.330 1.00 95.56 120 LEU A CA 1
ATOM 917 C C . LEU A 1 120 ? -3.825 -3.591 -8.268 1.00 95.56 120 LEU A C 1
ATOM 919 O O . LEU A 1 120 ? -3.356 -4.718 -8.420 1.00 95.56 120 LEU A O 1
ATOM 923 N N . ALA A 1 121 ? -4.622 -3.261 -7.249 1.00 90.69 121 ALA A N 1
ATOM 924 C CA . ALA A 1 121 ? -5.047 -4.211 -6.227 1.00 90.69 121 ALA A CA 1
ATOM 925 C C . ALA A 1 121 ? -5.828 -5.396 -6.820 1.00 90.69 121 ALA A C 1
ATOM 927 O O . ALA A 1 121 ? -5.640 -6.522 -6.373 1.00 90.69 121 ALA A O 1
ATOM 928 N N . THR A 1 122 ? -6.597 -5.196 -7.901 1.00 91.12 122 THR A N 1
ATOM 929 C CA . THR A 1 122 ? -7.314 -6.297 -8.585 1.00 91.12 122 THR A CA 1
ATOM 930 C C . THR A 1 122 ? -6.394 -7.339 -9.238 1.00 91.12 122 THR A C 1
ATOM 932 O O . THR A 1 122 ? -6.838 -8.440 -9.548 1.00 91.12 122 THR A O 1
ATOM 935 N N . PHE A 1 123 ? -5.107 -7.022 -9.431 1.00 91.19 123 PHE A N 1
ATOM 936 C CA . PHE A 1 123 ? -4.094 -7.934 -9.982 1.00 91.19 123 PHE A CA 1
ATOM 937 C C . PHE A 1 123 ? -3.129 -8.468 -8.925 1.00 91.19 123 PHE A C 1
ATOM 939 O O . PHE A 1 123 ? -2.133 -9.112 -9.270 1.00 91.19 123 PHE A O 1
ATOM 946 N N . SER A 1 124 ? -3.384 -8.183 -7.655 1.00 85.44 124 SER A N 1
ATOM 947 C CA . SER A 1 124 ? -2.663 -8.767 -6.538 1.00 85.44 124 SER A CA 1
ATOM 948 C C . SER A 1 124 ? -3.532 -9.832 -5.891 1.00 85.44 124 SER A C 1
ATOM 950 O O . SER A 1 124 ? -4.640 -9.554 -5.447 1.00 85.44 124 SER A O 1
ATOM 952 N N . GLN A 1 125 ? -3.025 -11.065 -5.840 1.00 58.47 125 GLN A N 1
ATOM 953 C CA . GLN A 1 125 ? -3.634 -12.104 -5.015 1.00 58.47 125 GLN A CA 1
ATOM 954 C C . GLN A 1 125 ? -3.604 -11.626 -3.560 1.00 58.47 125 GLN A C 1
ATOM 956 O O . GLN A 1 125 ? -2.540 -11.229 -3.074 1.00 58.47 125 GLN A O 1
ATOM 961 N N . LYS A 1 126 ? -4.744 -11.712 -2.868 1.00 43.62 126 LYS A N 1
ATOM 962 C CA . LYS A 1 126 ? -4.807 -11.589 -1.402 1.00 43.62 126 LYS A CA 1
ATOM 963 C C . LYS A 1 126 ? -3.857 -12.587 -0.714 1.00 43.62 126 LYS A C 1
ATOM 965 O O . LYS A 1 126 ? -3.344 -12.282 0.351 1.00 43.62 126 LYS A O 1
ATOM 970 N N . ASP A 1 127 ? -3.525 -13.688 -1.394 1.00 34.34 127 ASP A N 1
ATOM 971 C CA . ASP A 1 127 ? -2.692 -14.785 -0.885 1.00 34.34 127 ASP A CA 1
ATOM 972 C C . ASP A 1 127 ? -1.169 -14.581 -1.075 1.00 34.34 127 ASP A C 1
ATOM 974 O O . ASP A 1 127 ? -0.364 -15.384 -0.607 1.00 34.34 127 ASP A O 1
ATOM 978 N N . SER A 1 128 ? -0.724 -13.504 -1.740 1.00 34.09 128 SER A N 1
ATOM 979 C CA . SER A 1 128 ? 0.713 -13.176 -1.887 1.00 34.09 128 SER A CA 1
ATOM 980 C C . SER A 1 128 ? 1.301 -12.434 -0.676 1.00 34.09 128 SER A C 1
ATOM 982 O O . SER A 1 128 ? 2.445 -11.981 -0.737 1.00 34.09 128 SER A O 1
ATOM 984 N N . ILE A 1 129 ? 0.522 -12.266 0.398 1.00 39.25 129 ILE A N 1
ATOM 985 C CA . ILE A 1 129 ? 0.877 -11.499 1.605 1.00 39.25 129 ILE A CA 1
ATOM 986 C C . ILE A 1 129 ? 1.773 -12.308 2.560 1.00 39.25 129 ILE A C 1
ATOM 988 O O . ILE A 1 129 ? 2.239 -11.770 3.553 1.00 39.25 129 ILE A O 1
ATOM 992 N N . ALA A 1 130 ? 2.110 -13.564 2.257 1.00 34.78 130 ALA A N 1
ATOM 993 C CA . ALA A 1 130 ? 3.099 -14.300 3.039 1.00 34.78 130 ALA A CA 1
ATOM 994 C C . ALA A 1 130 ? 4.535 -13.922 2.608 1.00 34.78 130 ALA A C 1
ATOM 996 O O . ALA A 1 130 ? 5.016 -14.422 1.580 1.00 34.78 130 ALA A O 1
ATOM 997 N N . PRO A 1 131 ? 5.289 -13.093 3.365 1.00 36.44 131 PRO A N 1
ATOM 998 C CA . PRO A 1 131 ? 6.739 -13.147 3.277 1.00 36.44 131 PRO A CA 1
ATOM 999 C C . PRO A 1 131 ? 7.170 -14.596 3.527 1.00 36.44 131 PRO A C 1
ATOM 1001 O O . PRO A 1 131 ? 6.704 -15.248 4.461 1.00 36.44 131 PRO A O 1
ATOM 1004 N N . LYS A 1 132 ? 8.059 -15.122 2.676 1.00 30.38 132 LYS A N 1
ATOM 1005 C CA . LYS A 1 132 ? 8.744 -16.394 2.934 1.00 30.38 132 LYS A CA 1
ATOM 1006 C C . LYS A 1 132 ? 9.581 -16.234 4.205 1.00 30.38 132 LYS A C 1
ATOM 1008 O O . LYS A 1 132 ? 10.741 -15.841 4.126 1.00 30.38 132 LYS A O 1
ATOM 1013 N N . ILE A 1 133 ? 8.994 -16.526 5.361 1.00 35.88 133 ILE A N 1
ATOM 1014 C CA . ILE A 1 133 ? 9.723 -16.674 6.617 1.00 35.88 133 ILE A CA 1
ATOM 1015 C C . ILE A 1 133 ? 10.137 -18.139 6.713 1.00 35.88 133 ILE A C 1
ATOM 1017 O O . ILE A 1 133 ? 9.325 -19.033 6.943 1.00 35.88 133 ILE A O 1
ATOM 1021 N N . THR A 1 134 ? 11.420 -18.395 6.473 1.00 27.00 134 THR A N 1
ATOM 1022 C CA . THR A 1 134 ? 12.078 -19.626 6.914 1.00 27.00 134 THR A CA 1
ATOM 1023 C C . THR A 1 134 ? 11.976 -19.704 8.438 1.00 27.00 134 THR A C 1
ATOM 1025 O O . THR A 1 134 ? 12.346 -18.736 9.102 1.00 27.00 134 THR A O 1
ATOM 1028 N N . PRO A 1 135 ? 11.479 -20.814 9.008 1.00 31.95 135 PRO A N 1
ATOM 1029 C CA . PRO A 1 135 ? 11.240 -20.908 10.437 1.00 31.95 135 PRO A CA 1
ATOM 1030 C C . PRO A 1 135 ? 12.574 -21.048 11.168 1.00 31.95 135 PRO A C 1
ATOM 1032 O O . PRO A 1 135 ? 13.214 -22.100 11.102 1.00 31.95 135 PRO A O 1
ATOM 1035 N N . GLU A 1 136 ? 12.980 -20.012 11.898 1.00 28.22 136 GLU A N 1
ATOM 1036 C CA . GLU A 1 136 ? 13.923 -20.198 12.993 1.00 28.22 136 GLU A CA 1
ATOM 1037 C C . GLU A 1 136 ? 13.135 -20.559 14.256 1.00 28.22 136 GLU A C 1
ATOM 1039 O O . GLU A 1 136 ? 12.208 -19.871 14.681 1.00 28.22 136 GLU A O 1
ATOM 1044 N N . LYS A 1 137 ? 13.466 -21.734 14.795 1.00 33.59 137 LYS A N 1
ATOM 1045 C CA . LYS A 1 137 ? 12.828 -22.372 15.943 1.00 33.59 137 LYS A CA 1
ATOM 1046 C C . LYS A 1 137 ? 12.953 -21.502 17.194 1.00 33.59 137 LYS A C 1
ATOM 1048 O O . LYS A 1 137 ? 14.031 -21.426 17.766 1.00 33.59 137 LYS A O 1
ATOM 1053 N N . THR A 1 138 ? 11.822 -21.057 17.728 1.00 27.81 138 THR A N 1
ATOM 1054 C CA . THR A 1 138 ? 11.620 -21.057 19.182 1.00 27.81 138 THR A CA 1
ATOM 1055 C C . THR A 1 138 ? 10.299 -21.752 19.475 1.00 27.81 138 THR A C 1
ATOM 1057 O O . THR A 1 138 ? 9.224 -21.327 19.067 1.00 27.81 138 THR A O 1
ATOM 1060 N N . SER A 1 139 ? 10.411 -22.909 20.116 1.00 32.53 139 SER A N 1
ATOM 1061 C CA . SER A 1 139 ? 9.310 -23.778 20.505 1.00 32.53 139 SER A CA 1
ATOM 1062 C C . SER A 1 139 ? 8.423 -23.114 21.556 1.00 32.53 139 SER A C 1
ATOM 1064 O O . SER A 1 139 ? 8.860 -22.935 22.692 1.00 32.53 139 SER A O 1
ATOM 1066 N N . LEU A 1 140 ? 7.161 -22.856 21.221 1.00 34.03 140 LEU A N 1
ATOM 1067 C CA . LEU A 1 140 ? 6.101 -22.628 22.200 1.00 34.03 140 LEU A CA 1
ATOM 1068 C C . LEU A 1 140 ? 4.930 -23.561 21.877 1.00 34.03 140 LEU A C 1
ATOM 1070 O O . LEU A 1 140 ? 4.537 -23.738 20.726 1.00 34.03 140 LEU A O 1
ATOM 1074 N N . LYS A 1 141 ? 4.479 -24.270 22.913 1.00 28.38 141 LYS A N 1
ATOM 1075 C CA . LYS A 1 141 ? 3.586 -25.429 22.833 1.00 28.38 141 LYS A CA 1
ATOM 1076 C C . LYS A 1 141 ? 2.182 -25.002 22.407 1.00 28.38 141 LYS A C 1
ATOM 1078 O O . LYS A 1 141 ? 1.596 -24.121 23.022 1.00 28.38 141 LYS A O 1
ATOM 1083 N N . ALA A 1 142 ? 1.652 -25.680 21.393 1.00 32.72 142 ALA A N 1
ATOM 1084 C CA . ALA A 1 142 ? 0.270 -25.561 20.961 1.00 32.72 142 ALA A CA 1
ATOM 1085 C C . ALA A 1 142 ? -0.658 -26.348 21.900 1.00 32.72 142 ALA A C 1
ATOM 1087 O O . ALA A 1 142 ? -0.630 -27.575 21.950 1.00 32.72 142 ALA A O 1
ATOM 1088 N N . ASP A 1 143 ? -1.509 -25.640 22.618 1.00 40.88 143 ASP A N 1
ATOM 1089 C CA . ASP A 1 143 ? -2.715 -26.124 23.280 1.00 40.88 143 ASP A CA 1
ATOM 1090 C C . ASP A 1 143 ? -3.894 -25.972 22.303 1.00 40.88 143 ASP A C 1
ATOM 1092 O O . ASP A 1 143 ? -4.689 -25.038 22.366 1.00 40.88 143 ASP A O 1
ATOM 1096 N N . GLY A 1 144 ? -3.964 -26.891 21.336 1.00 39.12 144 GLY A N 1
ATOM 1097 C CA . GLY A 1 144 ? -5.013 -26.980 20.313 1.00 39.12 144 GLY A CA 1
ATOM 1098 C C . GLY A 1 144 ? -6.343 -27.530 20.839 1.00 39.12 144 GLY A C 1
ATOM 1099 O O . GLY A 1 144 ? -6.821 -28.549 20.350 1.00 39.12 144 GLY A O 1
ATOM 1100 N N . GLY A 1 145 ? -6.932 -26.886 21.847 1.00 42.12 145 GLY A N 1
ATOM 1101 C CA . GLY A 1 145 ? -8.260 -27.236 22.355 1.00 42.12 145 GLY A CA 1
ATOM 1102 C C . GLY A 1 145 ? -9.373 -26.445 21.667 1.00 42.12 145 GLY A C 1
ATOM 1103 O O . GLY A 1 145 ? -9.299 -25.222 21.568 1.00 42.12 145 GLY A O 1
ATOM 1104 N N . THR A 1 146 ? -10.437 -27.123 21.234 1.00 48.78 146 THR A N 1
ATOM 1105 C CA . THR A 1 146 ? -11.695 -26.487 20.818 1.00 48.78 146 THR A CA 1
ATOM 1106 C C . THR A 1 146 ? -12.386 -25.922 22.061 1.00 48.78 146 THR A C 1
ATOM 1108 O O . THR A 1 146 ? -13.045 -26.648 22.801 1.00 48.78 146 THR A O 1
ATOM 1111 N N . ILE A 1 147 ? -12.184 -24.636 22.348 1.00 60.00 147 ILE A N 1
ATOM 1112 C CA . ILE A 1 147 ? -12.839 -23.967 23.477 1.00 60.00 147 ILE A CA 1
ATOM 1113 C C . ILE A 1 147 ? -14.300 -23.724 23.088 1.00 60.00 147 ILE A C 1
ATOM 1115 O O . ILE A 1 147 ? -14.570 -22.934 22.190 1.00 60.00 147 ILE A O 1
ATOM 1119 N N . THR A 1 148 ? -15.239 -24.403 23.749 1.00 64.25 148 THR A N 1
ATOM 1120 C CA . THR A 1 148 ? -16.690 -24.220 23.541 1.00 64.25 148 THR A CA 1
ATOM 1121 C C . THR A 1 148 ? -17.388 -23.528 24.715 1.00 64.25 148 THR A C 1
ATOM 1123 O O . THR A 1 148 ? -18.581 -23.257 24.637 1.00 64.25 148 THR A O 1
ATOM 1126 N N . ASP A 1 149 ? -16.660 -23.230 25.798 1.00 78.75 149 ASP A N 1
ATOM 1127 C CA . ASP A 1 149 ? -17.166 -22.500 26.966 1.00 78.75 149 ASP A CA 1
ATOM 1128 C C . ASP A 1 149 ? -16.524 -21.108 27.068 1.00 78.75 149 ASP A C 1
ATOM 1130 O O . ASP A 1 149 ? -15.371 -20.957 27.495 1.00 78.75 149 ASP A O 1
ATOM 1134 N N . PHE A 1 150 ? -17.301 -20.092 26.692 1.00 83.06 150 PHE A N 1
ATOM 1135 C CA . PHE A 1 150 ? -16.907 -18.681 26.706 1.00 83.06 150 PHE A CA 1
ATOM 1136 C C . PHE A 1 150 ? -17.480 -17.903 27.898 1.00 83.06 150 PHE A C 1
ATOM 1138 O O . PHE A 1 150 ? -17.171 -16.721 28.061 1.00 83.06 150 PHE A O 1
ATOM 1145 N N . ALA A 1 151 ? -18.314 -18.531 28.734 1.00 85.25 151 ALA A N 1
ATOM 1146 C CA . ALA A 1 151 ? -18.999 -17.839 29.819 1.00 85.25 151 ALA A CA 1
ATOM 1147 C C . ALA A 1 151 ? -17.991 -17.216 30.799 1.00 85.25 151 ALA A C 1
ATOM 1149 O O . ALA A 1 151 ? -17.026 -17.857 31.216 1.00 85.25 151 ALA A O 1
ATOM 1150 N N . GLY A 1 152 ? -18.192 -15.936 31.135 1.00 85.56 152 GLY A N 1
ATOM 1151 C CA . GLY A 1 152 ? -17.289 -15.190 32.022 1.00 85.56 152 GLY A CA 1
ATOM 1152 C C . GLY A 1 152 ? -15.865 -15.019 31.476 1.00 85.56 152 GLY A C 1
ATOM 1153 O O . GLY A 1 152 ? -14.925 -14.813 32.246 1.00 85.56 152 GLY A O 1
ATOM 1154 N N . LYS A 1 153 ? -15.665 -15.150 30.159 1.00 90.25 153 LYS A N 1
ATOM 1155 C CA . LYS A 1 153 ? -14.354 -15.014 29.516 1.00 90.25 153 LYS A CA 1
ATOM 1156 C C . LYS A 1 153 ? -14.414 -14.032 28.359 1.00 90.25 153 LYS A C 1
ATOM 1158 O O . LYS A 1 153 ? -15.389 -14.011 27.612 1.00 90.25 153 LYS A O 1
ATOM 1163 N N . ILE A 1 154 ? -13.349 -13.255 28.205 1.00 90.94 154 ILE A N 1
ATOM 1164 C CA . ILE A 1 154 ? -13.048 -12.526 26.973 1.00 90.94 154 ILE A CA 1
ATOM 1165 C C . ILE A 1 154 ? -12.242 -13.477 26.106 1.00 90.94 154 ILE A C 1
ATOM 1167 O O . ILE A 1 154 ? -11.205 -13.974 26.549 1.00 90.94 154 ILE A O 1
ATOM 1171 N N . CYS A 1 155 ? -12.725 -13.741 24.899 1.00 91.88 155 CYS A N 1
ATOM 1172 C CA . CYS A 1 155 ? -12.120 -14.709 24.001 1.00 91.88 155 CYS A CA 1
ATOM 1173 C C . CYS A 1 155 ? -11.918 -14.118 22.615 1.00 91.88 155 CYS A C 1
ATOM 1175 O O . CYS A 1 155 ? -12.751 -13.355 22.133 1.00 91.88 155 CYS A O 1
ATOM 1177 N N . VAL A 1 156 ? -10.834 -14.521 21.964 1.00 92.50 156 VAL A N 1
ATOM 1178 C CA . VAL A 1 156 ? -10.544 -14.187 20.574 1.00 92.50 156 VAL A CA 1
ATOM 1179 C C . VAL A 1 156 ? -10.097 -15.423 19.824 1.00 92.50 156 VAL A C 1
ATOM 1181 O O . VAL A 1 156 ? -9.292 -16.203 20.329 1.00 92.50 156 VAL A O 1
ATOM 1184 N N . THR A 1 157 ? -10.612 -15.597 18.614 1.00 92.94 157 THR A N 1
ATOM 1185 C CA . THR A 1 157 ? -10.124 -16.597 17.664 1.00 92.94 157 THR A CA 1
ATOM 1186 C C . THR A 1 157 ? -9.445 -15.897 16.503 1.00 92.94 157 THR A C 1
ATOM 1188 O O . THR A 1 157 ? -9.996 -14.953 15.929 1.00 92.94 157 THR A O 1
ATOM 1191 N N . ASN A 1 158 ? -8.267 -16.390 16.139 1.00 94.00 158 ASN A N 1
ATOM 1192 C CA . ASN A 1 158 ? -7.587 -15.953 14.939 1.00 94.00 158 ASN A CA 1
ATOM 1193 C C . ASN A 1 158 ? -8.169 -16.677 13.723 1.00 94.00 158 ASN A C 1
ATOM 1195 O O . ASN A 1 158 ? -7.842 -17.831 13.462 1.00 94.00 158 ASN A O 1
ATOM 1199 N N . ASP A 1 159 ? -9.058 -16.020 12.991 1.00 90.69 159 ASP A N 1
ATOM 1200 C CA . ASP A 1 159 ? -9.614 -16.555 11.752 1.00 90.69 159 ASP A CA 1
ATOM 1201 C C . ASP A 1 159 ? -8.810 -16.218 10.507 1.00 90.69 159 ASP A C 1
ATOM 1203 O O . ASP A 1 159 ? -9.087 -16.820 9.461 1.00 90.69 159 ASP A O 1
ATOM 1207 N N . SER A 1 160 ? -7.847 -15.306 10.641 1.00 86.50 160 SER A N 1
ATOM 1208 C CA . SER A 1 160 ? -6.914 -14.947 9.585 1.00 86.50 160 SER A CA 1
ATOM 1209 C C . SER A 1 160 ? -5.998 -16.117 9.226 1.00 86.50 160 SER A C 1
ATOM 1211 O O . SER A 1 160 ? -5.996 -17.181 9.853 1.00 86.50 160 SER A O 1
ATOM 1213 N N . ASP A 1 161 ? -5.230 -15.920 8.169 1.00 87.50 161 ASP A N 1
ATOM 1214 C CA . ASP A 1 161 ? -4.311 -16.886 7.583 1.00 87.50 161 ASP A CA 1
ATOM 1215 C C . ASP A 1 161 ? -2.889 -16.816 8.162 1.00 87.50 161 ASP A C 1
ATOM 1217 O O . ASP A 1 161 ? -2.058 -17.664 7.837 1.00 87.50 161 ASP A O 1
ATOM 1221 N N . THR A 1 162 ? -2.609 -15.866 9.058 1.00 81.69 162 THR A N 1
ATOM 1222 C CA . THR A 1 162 ? -1.283 -15.662 9.654 1.00 81.69 162 THR A CA 1
ATOM 1223 C C . THR A 1 162 ? -1.300 -15.788 11.173 1.00 81.69 162 THR A C 1
ATOM 1225 O O . THR A 1 162 ? -2.313 -15.543 11.821 1.00 81.69 162 THR A O 1
ATOM 1228 N N . THR A 1 163 ? -0.163 -16.158 11.763 1.00 90.38 163 THR A N 1
ATOM 1229 C CA . THR A 1 163 ? 0.030 -16.098 13.216 1.00 90.38 163 THR A CA 1
ATOM 1230 C C . THR A 1 163 ? 0.171 -14.644 13.653 1.00 90.38 163 THR A C 1
ATOM 1232 O O . THR A 1 163 ? 0.973 -13.909 13.083 1.00 90.38 163 THR A O 1
ATOM 1235 N N . LEU A 1 164 ? -0.578 -14.240 14.678 1.00 92.25 164 LEU A N 1
ATOM 1236 C CA . LEU A 1 164 ? -0.556 -12.878 15.222 1.00 92.25 164 LEU A CA 1
ATOM 1237 C C . LEU A 1 164 ? -0.463 -12.919 16.741 1.00 92.25 164 LEU A C 1
ATOM 1239 O O . LEU A 1 164 ? -0.907 -13.882 17.374 1.00 92.25 164 LEU A O 1
ATOM 1243 N N . LEU A 1 165 ? 0.085 -11.863 17.331 1.00 93.19 165 LEU A N 1
ATOM 1244 C CA . LEU A 1 165 ? 0.080 -11.663 18.769 1.00 93.19 165 LEU A CA 1
ATOM 1245 C C . LEU A 1 165 ? -1.241 -11.018 19.188 1.00 93.19 165 LEU A C 1
ATOM 1247 O O . LEU A 1 165 ? -1.547 -9.888 18.815 1.00 93.19 165 LEU A O 1
ATOM 1251 N N . PHE A 1 166 ? -2.001 -11.722 20.015 1.00 92.56 166 PHE A N 1
ATOM 1252 C CA . PHE A 1 166 ? -3.217 -11.203 20.622 1.00 92.56 166 PHE A CA 1
ATOM 1253 C C . PHE A 1 166 ? -2.942 -10.802 22.058 1.00 92.56 166 PHE A C 1
ATOM 1255 O O . PHE A 1 166 ? -2.253 -11.513 22.785 1.00 92.56 166 PHE A O 1
ATOM 1262 N N . VAL A 1 167 ? -3.520 -9.685 22.472 1.00 92.62 167 VAL A N 1
ATOM 1263 C CA . VAL A 1 167 ? -3.462 -9.165 23.832 1.00 92.62 167 VAL A CA 1
ATOM 1264 C C . VAL A 1 167 ? -4.893 -8.979 24.309 1.00 92.62 167 VAL A C 1
ATOM 1266 O O . VAL A 1 167 ? -5.588 -8.100 23.816 1.00 92.62 167 VAL A O 1
ATOM 1269 N N . ALA A 1 168 ? -5.346 -9.794 25.254 1.00 91.06 168 ALA A N 1
ATOM 1270 C CA . ALA A 1 168 ? -6.656 -9.640 25.872 1.00 91.06 168 ALA A CA 1
ATOM 1271 C C . ALA A 1 168 ? -6.510 -8.939 27.226 1.00 91.06 168 ALA A C 1
ATOM 1273 O O . ALA A 1 168 ? -5.641 -9.309 28.021 1.00 91.06 168 ALA A O 1
ATOM 1274 N N . GLU A 1 169 ? -7.368 -7.961 27.502 1.00 87.75 169 GLU A N 1
ATOM 1275 C CA . GLU A 1 169 ? -7.396 -7.212 28.759 1.00 87.75 169 GLU A CA 1
ATOM 1276 C C . GLU A 1 169 ? -8.837 -7.064 29.269 1.00 87.75 169 GLU A C 1
ATOM 1278 O O . GLU A 1 169 ? -9.732 -6.617 28.555 1.00 87.75 169 GLU A O 1
ATOM 1283 N N . ALA A 1 170 ? -9.077 -7.478 30.511 1.00 85.06 170 ALA A N 1
ATOM 1284 C CA . ALA A 1 170 ? -10.337 -7.280 31.218 1.00 85.06 170 ALA A CA 1
ATOM 1285 C C . ALA A 1 170 ? -10.361 -5.904 31.899 1.00 85.06 170 ALA A C 1
ATOM 1287 O O . ALA A 1 170 ? -9.315 -5.386 32.287 1.00 85.06 170 ALA A O 1
ATOM 1288 N N . SER A 1 171 ? -11.549 -5.325 32.104 1.00 76.62 171 SER A N 1
ATOM 1289 C CA . SER A 1 171 ? -11.684 -3.995 32.725 1.00 76.62 171 SER A CA 1
ATOM 1290 C C . SER A 1 171 ? -11.102 -3.895 34.144 1.00 76.62 171 SER A C 1
ATOM 1292 O O . SER A 1 171 ? -10.678 -2.816 34.548 1.00 76.62 171 SER A O 1
ATOM 1294 N N . ASN A 1 172 ? -11.007 -5.004 34.879 1.00 71.06 172 ASN A N 1
ATOM 1295 C CA . ASN A 1 172 ? -10.322 -5.090 36.173 1.00 71.06 172 ASN A CA 1
ATOM 1296 C C . ASN A 1 172 ? -8.779 -5.125 36.100 1.00 71.06 172 ASN A C 1
ATOM 1298 O O . ASN A 1 172 ? -8.130 -5.342 37.124 1.00 71.06 172 ASN A O 1
ATOM 1302 N N . GLY A 1 173 ? -8.183 -4.956 34.916 1.00 70.31 173 GLY A N 1
ATOM 1303 C CA . GLY A 1 173 ? -6.733 -4.922 34.702 1.00 70.31 173 GLY A CA 1
ATOM 1304 C C . GLY A 1 173 ? -6.077 -6.290 34.494 1.00 70.31 173 GLY A C 1
ATOM 1305 O O . GLY A 1 173 ? -4.858 -6.370 34.330 1.00 70.31 173 GLY A O 1
ATOM 1306 N N . LYS A 1 174 ? -6.843 -7.390 34.478 1.00 78.88 174 LYS A N 1
ATOM 1307 C CA . LYS A 1 174 ? -6.293 -8.706 34.131 1.00 78.88 174 LYS A CA 1
ATOM 1308 C C . LYS A 1 174 ? -5.970 -8.760 32.640 1.00 78.88 174 LYS A C 1
ATOM 1310 O O . LYS A 1 174 ? -6.866 -8.652 31.809 1.00 78.88 174 LYS A O 1
ATOM 1315 N N . ARG A 1 175 ? -4.702 -9.004 32.307 1.00 86.31 175 ARG A N 1
ATOM 1316 C CA . ARG A 1 175 ? -4.195 -9.029 30.931 1.00 86.31 175 ARG A CA 1
ATOM 1317 C C . ARG A 1 175 ? -3.446 -10.324 30.623 1.00 86.31 175 ARG A C 1
ATOM 1319 O O . ARG A 1 175 ? -2.770 -10.874 31.488 1.00 86.31 175 ARG A O 1
ATOM 1326 N N . SER A 1 176 ? -3.550 -10.806 29.389 1.00 88.50 176 SER A N 1
ATOM 1327 C CA . SER A 1 176 ? -2.733 -11.902 28.857 1.00 88.50 176 SER A CA 1
ATOM 1328 C C . SER A 1 176 ? -2.420 -11.647 27.389 1.00 88.50 176 SER A C 1
ATOM 1330 O O . SER A 1 176 ? -3.225 -11.044 26.680 1.00 88.50 176 SER A O 1
ATOM 1332 N N . ASN A 1 177 ? -1.248 -12.087 26.940 1.00 89.25 177 ASN A N 1
ATOM 1333 C CA . ASN A 1 177 ? -0.885 -12.092 25.535 1.00 89.25 177 ASN A CA 1
ATOM 1334 C C . ASN A 1 177 ? -0.584 -13.519 25.059 1.00 89.25 177 ASN A C 1
ATOM 1336 O O . ASN A 1 177 ? -0.162 -14.380 25.834 1.00 89.25 177 ASN A O 1
ATOM 1340 N N . LYS A 1 178 ? -0.857 -13.793 23.784 1.00 90.88 178 LYS A N 1
ATOM 1341 C CA . LYS A 1 178 ? -0.571 -15.086 23.164 1.00 90.88 178 LYS A CA 1
ATOM 1342 C C . LYS A 1 178 ? -0.446 -14.947 21.653 1.00 90.88 178 LYS A C 1
ATOM 1344 O O . LYS A 1 178 ? -1.309 -14.350 21.012 1.00 90.88 178 LYS A O 1
ATOM 1349 N N . ALA A 1 179 ? 0.602 -15.537 21.086 1.00 92.50 179 ALA A N 1
ATOM 1350 C CA . ALA A 1 179 ? 0.685 -15.745 19.647 1.00 92.50 179 ALA A CA 1
ATOM 1351 C C . ALA A 1 179 ? -0.305 -16.849 19.248 1.00 92.50 179 ALA A C 1
ATOM 1353 O O . ALA A 1 179 ? -0.213 -17.972 19.748 1.00 92.50 179 ALA A O 1
ATOM 1354 N N . LEU A 1 180 ? -1.262 -16.525 18.381 1.00 90.38 180 LEU A N 1
ATOM 1355 C CA . LEU A 1 180 ? -2.268 -17.466 17.896 1.00 90.38 180 LEU A CA 1
ATOM 1356 C C . LEU A 1 180 ? -2.029 -17.759 16.430 1.00 90.38 180 LEU A C 1
ATOM 1358 O O . LEU A 1 180 ? -2.117 -16.857 15.602 1.00 90.38 180 LEU A O 1
ATOM 1362 N N . ALA A 1 181 ? -1.775 -19.025 16.114 1.00 92.19 181 ALA A N 1
ATOM 1363 C CA . ALA A 1 181 ? -1.819 -19.517 14.745 1.00 92.19 181 ALA A CA 1
ATOM 1364 C C . ALA A 1 181 ? -3.262 -19.472 14.198 1.00 92.19 181 ALA A C 1
ATOM 1366 O O . ALA A 1 181 ? -4.214 -19.374 14.985 1.00 92.19 181 ALA A O 1
ATOM 1367 N N . PRO A 1 182 ? -3.454 -19.580 12.871 1.00 91.12 182 PRO A N 1
ATOM 1368 C CA . PRO A 1 182 ? -4.782 -19.692 12.282 1.00 91.12 182 PRO A CA 1
ATOM 1369 C C . PRO A 1 182 ? -5.639 -20.746 12.987 1.00 91.12 182 PRO A C 1
ATOM 1371 O O . PRO A 1 182 ? -5.191 -21.857 13.275 1.00 91.12 182 PRO A O 1
ATOM 1374 N N . LYS A 1 183 ? -6.890 -20.376 13.255 1.00 89.75 183 LYS A N 1
ATOM 1375 C CA . LYS A 1 183 ? -7.926 -21.159 13.946 1.00 89.75 183 LYS A CA 1
ATOM 1376 C C . LYS A 1 183 ? -7.673 -21.438 15.426 1.00 89.75 183 LYS A C 1
ATOM 1378 O O . LYS A 1 183 ? -8.456 -22.162 16.037 1.00 89.75 183 LYS A O 1
ATOM 1383 N N . GLN A 1 184 ? -6.646 -20.844 16.031 1.00 91.12 184 GLN A N 1
ATOM 1384 C CA . GLN A 1 184 ? -6.464 -20.908 17.478 1.00 91.12 184 GLN A CA 1
ATOM 1385 C C . GLN A 1 184 ? -7.288 -19.848 18.205 1.00 91.12 184 GLN A C 1
ATOM 1387 O O . GLN A 1 184 ? -7.488 -18.734 17.716 1.00 91.12 184 GLN A O 1
ATOM 1392 N N . THR A 1 185 ? -7.716 -20.205 19.415 1.00 91.12 185 THR A N 1
ATOM 1393 C CA . THR A 1 185 ? -8.479 -19.340 20.313 1.00 91.12 185 THR A CA 1
ATOM 1394 C C . THR A 1 185 ? -7.685 -19.076 21.589 1.00 91.12 185 THR A C 1
ATOM 1396 O O . THR A 1 185 ? -7.056 -19.973 22.151 1.00 91.12 185 THR A O 1
ATOM 1399 N N . HIS A 1 186 ? -7.741 -17.840 22.072 1.00 91.56 186 HIS A N 1
ATOM 1400 C CA . HIS A 1 186 ? -7.255 -17.440 23.387 1.00 91.56 186 HIS A CA 1
ATOM 1401 C C . HIS A 1 186 ? -8.399 -16.871 24.210 1.00 91.56 186 HIS A C 1
ATOM 1403 O O . HIS A 1 186 ? -9.238 -16.147 23.681 1.00 91.56 186 HIS A O 1
ATOM 1409 N N . CYS A 1 187 ? -8.405 -17.173 25.504 1.00 91.06 187 CYS A N 1
ATOM 1410 C CA . CYS A 1 187 ? -9.401 -16.676 26.436 1.00 91.06 187 CYS A CA 1
ATOM 1411 C C . CYS A 1 187 ? -8.748 -16.249 27.747 1.00 91.06 187 CYS A C 1
ATOM 1413 O O . CYS A 1 187 ? -7.887 -16.956 28.275 1.00 91.06 187 CYS A O 1
ATOM 1415 N N . ILE A 1 188 ? -9.249 -15.162 28.325 1.00 90.06 188 ILE A N 1
ATOM 1416 C CA . ILE A 1 188 ? -8.985 -14.776 29.710 1.00 90.06 188 ILE A CA 1
ATOM 1417 C C . ILE A 1 188 ? -10.296 -14.729 30.486 1.00 90.06 188 ILE A C 1
ATOM 1419 O O . ILE A 1 188 ? -11.316 -14.280 29.972 1.00 90.06 188 ILE A O 1
ATOM 1423 N N . ALA A 1 189 ? -10.280 -15.182 31.738 1.00 88.50 189 ALA A N 1
ATOM 1424 C CA . ALA A 1 189 ? -11.427 -14.992 32.623 1.00 88.50 189 ALA A CA 1
ATOM 1425 C C . ALA A 1 189 ? -11.582 -13.504 32.971 1.00 88.50 189 ALA A C 1
ATOM 1427 O O . ALA A 1 189 ? -10.594 -12.868 33.338 1.00 88.50 189 ALA A O 1
ATOM 1428 N N . SER A 1 190 ? -12.809 -12.992 32.910 1.00 82.75 190 SER A N 1
ATOM 1429 C CA . SER A 1 190 ? -13.177 -11.627 33.279 1.00 82.75 190 SER A CA 1
ATOM 1430 C C . SER A 1 190 ? -14.451 -11.663 34.117 1.00 82.75 190 SER A C 1
ATOM 1432 O O . SER A 1 190 ? -15.449 -12.257 33.715 1.00 82.75 190 SER A O 1
ATOM 1434 N N . ALA A 1 191 ? -14.408 -11.023 35.286 1.00 76.56 191 ALA A N 1
ATOM 1435 C CA . ALA A 1 191 ? -15.596 -10.811 36.112 1.00 76.56 191 ALA A CA 1
ATOM 1436 C C . ALA A 1 191 ? -16.466 -9.659 35.576 1.00 76.56 191 ALA A C 1
ATOM 1438 O O . ALA A 1 191 ? -17.639 -9.558 35.926 1.00 76.56 191 ALA A O 1
ATOM 1439 N N . ASP A 1 192 ? -15.897 -8.818 34.709 1.00 78.44 192 ASP A N 1
ATOM 1440 C CA . ASP A 1 192 ? -16.569 -7.673 34.109 1.00 78.44 192 ASP A CA 1
ATOM 1441 C C . ASP A 1 192 ? -17.230 -8.049 32.784 1.00 78.44 192 ASP A C 1
ATOM 1443 O O . ASP A 1 192 ? -16.768 -8.934 32.059 1.00 78.44 192 ASP A O 1
ATOM 1447 N N . ALA A 1 193 ? -18.294 -7.326 32.433 1.00 81.75 193 ALA A N 1
ATOM 1448 C CA . ALA A 1 193 ? -19.032 -7.544 31.190 1.00 81.75 193 ALA A CA 1
ATOM 1449 C C . ALA A 1 193 ? -18.209 -7.230 29.923 1.00 81.75 193 ALA A C 1
ATOM 1451 O O . ALA A 1 193 ? -18.508 -7.762 28.854 1.00 81.75 193 ALA A O 1
ATOM 1452 N N . ASN A 1 194 ? -17.186 -6.377 30.036 1.00 84.00 194 ASN A N 1
ATOM 1453 C CA . ASN A 1 194 ? -16.437 -5.834 28.905 1.00 84.00 194 ASN A CA 1
ATOM 1454 C C . ASN A 1 194 ? -14.918 -5.954 29.109 1.00 84.00 194 ASN A C 1
ATOM 1456 O O . ASN A 1 194 ? -14.423 -6.105 30.225 1.00 84.00 194 ASN A O 1
ATOM 1460 N N . GLY A 1 195 ? -14.186 -5.823 28.009 1.00 89.06 195 GLY A N 1
ATOM 1461 C CA . GLY A 1 195 ? -12.744 -5.623 27.983 1.00 89.06 195 GLY A CA 1
ATOM 1462 C C . GLY A 1 195 ? -12.269 -5.247 26.585 1.00 89.06 195 GLY A C 1
ATOM 1463 O O . GLY A 1 195 ? -13.055 -4.777 25.758 1.00 89.06 195 GLY A O 1
ATOM 1464 N N . THR A 1 196 ? -10.986 -5.445 26.315 1.00 90.94 196 THR A N 1
ATOM 1465 C CA . THR A 1 196 ? -10.366 -5.121 25.031 1.00 90.94 196 THR A CA 1
ATOM 1466 C C . THR A 1 196 ? -9.537 -6.286 24.509 1.00 90.94 196 THR A C 1
ATOM 1468 O O . THR A 1 196 ? -8.988 -7.093 25.262 1.00 90.94 196 THR A O 1
ATOM 1471 N N . ILE A 1 197 ? -9.462 -6.378 23.186 1.00 93.25 197 ILE A N 1
ATOM 1472 C CA . ILE A 1 197 ? -8.531 -7.246 22.477 1.00 93.25 197 ILE A CA 1
ATOM 1473 C C . ILE A 1 197 ? -7.687 -6.362 21.568 1.00 93.25 197 ILE A C 1
ATOM 1475 O O . ILE A 1 197 ? -8.219 -5.691 20.685 1.00 93.25 197 ILE A O 1
ATOM 1479 N N . GLY A 1 198 ? -6.378 -6.371 21.788 1.00 91.69 198 GLY A N 1
ATOM 1480 C CA . GLY A 1 198 ? -5.375 -5.854 20.869 1.00 91.69 198 GLY A CA 1
ATOM 1481 C C . GLY A 1 198 ? -4.814 -6.972 19.994 1.00 91.69 198 GLY A C 1
ATOM 1482 O O . GLY A 1 198 ? -4.666 -8.107 20.452 1.00 91.69 198 GLY A O 1
ATOM 1483 N N . VAL A 1 199 ? -4.484 -6.655 18.748 1.00 93.50 199 VAL A N 1
ATOM 1484 C CA . VAL A 1 199 ? -3.831 -7.569 17.809 1.00 93.50 199 VAL A CA 1
ATOM 1485 C C . VAL A 1 199 ? -2.631 -6.878 17.184 1.00 93.50 199 VAL A C 1
ATOM 1487 O O . VAL A 1 199 ? -2.728 -5.734 16.739 1.00 93.50 199 VAL A O 1
ATOM 1490 N N . PHE A 1 200 ? -1.520 -7.598 17.130 1.00 90.38 200 PHE A N 1
ATOM 1491 C CA . PHE A 1 200 ? -0.226 -7.120 16.672 1.00 90.38 200 PHE A CA 1
ATOM 1492 C C . PHE A 1 200 ? 0.445 -8.189 15.810 1.00 90.38 200 PHE A C 1
ATOM 1494 O O . PHE A 1 200 ? 0.182 -9.383 15.967 1.00 90.38 200 PHE A O 1
ATOM 1501 N N . GLU A 1 201 ? 1.347 -7.779 14.923 1.00 85.50 201 GLU A N 1
ATOM 1502 C CA . GLU A 1 201 ? 2.142 -8.729 14.134 1.00 85.50 201 GLU A CA 1
ATOM 1503 C C . GLU A 1 201 ? 3.088 -9.550 15.024 1.00 85.50 201 GLU A C 1
ATOM 1505 O O . GLU A 1 201 ? 3.301 -10.737 14.785 1.00 85.50 201 GLU A O 1
ATOM 1510 N N . ASN A 1 202 ? 3.651 -8.921 16.059 1.00 82.88 202 ASN A N 1
ATOM 1511 C CA . ASN A 1 202 ? 4.598 -9.504 17.010 1.00 82.88 202 ASN A CA 1
ATOM 1512 C C . ASN A 1 202 ? 4.722 -8.605 18.261 1.00 82.88 202 ASN A C 1
ATOM 1514 O O . ASN A 1 202 ? 4.011 -7.610 18.383 1.00 82.88 202 ASN A O 1
ATOM 1518 N N . GLU A 1 203 ? 5.599 -8.968 19.200 1.00 81.62 203 GLU A N 1
ATOM 1519 C CA . GLU A 1 203 ? 5.803 -8.236 20.464 1.00 81.62 203 GLU A CA 1
ATOM 1520 C C . GLU A 1 203 ? 6.487 -6.872 20.289 1.00 81.62 203 GLU A C 1
ATOM 1522 O O . GLU A 1 203 ? 6.285 -5.986 21.118 1.00 81.62 203 GLU A O 1
ATOM 1527 N N . ASP A 1 204 ? 7.241 -6.685 19.203 1.00 78.31 204 ASP A N 1
ATOM 1528 C CA . ASP A 1 204 ? 7.951 -5.439 18.893 1.00 78.31 204 ASP A CA 1
ATOM 1529 C C . ASP A 1 204 ? 7.087 -4.454 18.085 1.00 78.31 204 ASP A C 1
ATOM 1531 O O . ASP A 1 204 ? 7.484 -3.309 17.846 1.00 78.31 204 ASP A O 1
ATOM 1535 N N . ALA A 1 205 ? 5.904 -4.886 17.638 1.00 77.56 205 ALA A N 1
ATOM 1536 C CA . ALA A 1 205 ? 5.008 -4.068 16.840 1.00 77.56 205 ALA A CA 1
ATOM 1537 C C . ALA A 1 205 ? 4.434 -2.923 17.689 1.00 77.56 205 ALA A C 1
ATOM 1539 O O . ALA A 1 205 ? 3.659 -3.125 18.623 1.00 77.56 205 ALA A O 1
ATOM 1540 N N . LEU A 1 206 ? 4.805 -1.696 17.320 1.00 77.50 206 LEU A N 1
ATOM 1541 C CA . LEU A 1 206 ? 4.340 -0.471 17.977 1.00 77.50 206 LEU A CA 1
ATOM 1542 C C . LEU A 1 206 ? 2.889 -0.125 17.626 1.00 77.50 206 LEU A C 1
ATOM 1544 O O . LEU A 1 206 ? 2.249 0.660 18.323 1.00 77.50 206 LEU A O 1
ATOM 1548 N N . GLU A 1 207 ? 2.383 -0.702 16.539 1.00 78.69 207 GLU A N 1
ATOM 1549 C CA . GLU A 1 207 ? 1.075 -0.414 15.976 1.00 78.69 207 GLU A CA 1
ATOM 1550 C C . GLU A 1 207 ? 0.313 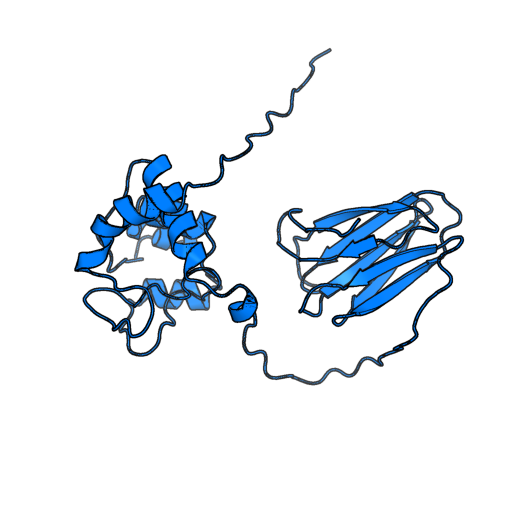-1.718 15.760 1.00 78.69 207 GLU A C 1
ATOM 1552 O O . GLU A 1 207 ? 0.865 -2.753 15.381 1.00 78.69 207 GLU A O 1
ATOM 1557 N N . GLY A 1 208 ? -0.984 -1.667 16.025 1.00 85.94 208 GLY A N 1
ATOM 1558 C CA . GLY A 1 208 ? -1.860 -2.821 15.963 1.00 85.94 208 GLY A CA 1
ATOM 1559 C C . GLY A 1 208 ? -3.282 -2.397 15.663 1.00 85.94 208 GLY A C 1
ATOM 1560 O O . GLY A 1 208 ? -3.534 -1.290 15.181 1.00 85.94 208 GLY A O 1
ATOM 1561 N N . CYS A 1 209 ? -4.214 -3.287 15.959 1.00 88.50 209 CYS A N 1
ATOM 1562 C CA . CYS A 1 209 ? -5.620 -2.941 15.997 1.00 88.50 209 CYS A CA 1
ATOM 1563 C C . CYS A 1 209 ? -6.224 -3.323 17.336 1.00 88.50 209 CYS A C 1
ATOM 1565 O O . CYS A 1 209 ? -5.800 -4.293 17.967 1.00 88.50 209 CYS A O 1
ATOM 1567 N N . SER A 1 210 ? -7.228 -2.568 17.760 1.00 89.19 210 SER A N 1
ATOM 1568 C CA . SER A 1 210 ? -7.949 -2.823 18.999 1.00 89.19 210 SER A CA 1
ATOM 1569 C C . SER A 1 210 ? -9.445 -3.003 18.760 1.00 89.19 210 SER A C 1
ATOM 1571 O O . SER A 1 210 ? -10.033 -2.436 17.839 1.00 89.19 210 SER A O 1
ATOM 1573 N N . ARG A 1 211 ? -10.082 -3.825 19.594 1.00 88.50 211 ARG A N 1
ATOM 1574 C CA . ARG A 1 211 ? -11.533 -4.014 19.599 1.00 88.50 211 ARG A CA 1
ATOM 1575 C C . ARG A 1 211 ? -12.060 -4.159 21.014 1.00 88.50 211 ARG A C 1
ATOM 1577 O O . ARG A 1 211 ? -11.440 -4.799 21.861 1.00 88.50 211 ARG A O 1
ATOM 1584 N N . LEU A 1 212 ? -13.232 -3.575 21.251 1.00 90.81 212 LEU A N 1
ATOM 1585 C CA . LEU A 1 212 ? -14.002 -3.821 22.464 1.00 90.81 212 LEU A CA 1
ATOM 1586 C C . LEU A 1 212 ? -14.562 -5.240 22.429 1.00 90.81 212 LEU A C 1
ATOM 1588 O O . LEU A 1 212 ? -15.217 -5.620 21.463 1.00 90.81 212 LEU A O 1
ATOM 1592 N N . ALA A 1 213 ? -14.320 -5.985 23.497 1.00 89.88 213 ALA A N 1
ATOM 1593 C CA . ALA A 1 213 ? -14.734 -7.367 23.645 1.00 89.88 213 ALA A CA 1
ATOM 1594 C C . ALA A 1 213 ? -15.756 -7.493 24.772 1.00 89.88 213 ALA A C 1
ATOM 1596 O O . ALA A 1 213 ? -15.703 -6.752 25.758 1.00 89.88 213 ALA A O 1
ATOM 1597 N N . LYS A 1 214 ? -16.664 -8.460 24.651 1.00 89.50 214 LYS A N 1
ATOM 1598 C CA . LYS A 1 214 ? -17.655 -8.772 25.687 1.00 89.50 214 LYS A CA 1
ATOM 1599 C C . LYS A 1 214 ? -17.436 -10.167 26.236 1.00 89.50 214 LYS A C 1
ATOM 1601 O O . LYS A 1 214 ? -17.080 -11.085 25.501 1.00 89.50 214 LYS A O 1
ATOM 1606 N N . THR A 1 215 ? -17.680 -10.349 27.528 1.00 86.75 215 THR A N 1
ATOM 1607 C CA . THR A 1 215 ? -17.633 -11.693 28.102 1.00 86.75 215 THR A CA 1
ATOM 1608 C C . THR A 1 215 ? -18.726 -12.584 27.523 1.00 86.75 215 THR A C 1
ATOM 1610 O O . THR A 1 215 ? -19.825 -12.128 27.207 1.00 86.75 215 THR A O 1
ATOM 1613 N N . GLY A 1 216 ? -18.424 -13.870 27.333 1.00 83.94 216 GLY A N 1
ATOM 1614 C CA . GLY A 1 216 ? -19.381 -14.823 26.761 1.00 83.94 216 GLY A CA 1
ATOM 1615 C C . GLY A 1 216 ? -19.532 -14.755 25.241 1.00 83.94 216 GLY A C 1
ATOM 1616 O O . GLY A 1 216 ? -20.104 -15.678 24.669 1.00 83.94 216 GLY A O 1
ATOM 1617 N N . THR A 1 217 ? -19.004 -13.718 24.582 1.00 85.88 217 THR A N 1
ATOM 1618 C CA . THR A 1 217 ? -19.064 -13.561 23.121 1.00 85.88 217 THR A CA 1
ATOM 1619 C C . THR A 1 217 ? -17.645 -13.585 22.554 1.00 85.88 217 THR A C 1
ATOM 1621 O O . THR A 1 217 ? -16.886 -12.646 22.793 1.00 85.88 217 THR A O 1
ATOM 1624 N N . PRO A 1 218 ? -17.235 -14.652 21.847 1.00 87.25 218 PRO A N 1
ATOM 1625 C CA . PRO A 1 218 ? -15.893 -14.721 21.291 1.00 87.25 218 PRO A CA 1
ATOM 1626 C C . PRO A 1 218 ? -15.757 -13.772 20.099 1.00 87.25 218 PRO A C 1
ATOM 1628 O O . PRO A 1 218 ? -16.523 -13.851 19.141 1.00 87.25 218 PRO A O 1
ATOM 1631 N N . GLU A 1 219 ? -14.729 -12.931 20.115 1.00 92.56 219 GLU A N 1
ATOM 1632 C CA . GLU A 1 219 ? -14.364 -12.142 18.944 1.00 92.56 219 GLU A CA 1
ATOM 1633 C C . GLU A 1 219 ? -13.643 -13.021 17.915 1.00 92.56 219 GLU A C 1
ATOM 1635 O O . GLU A 1 219 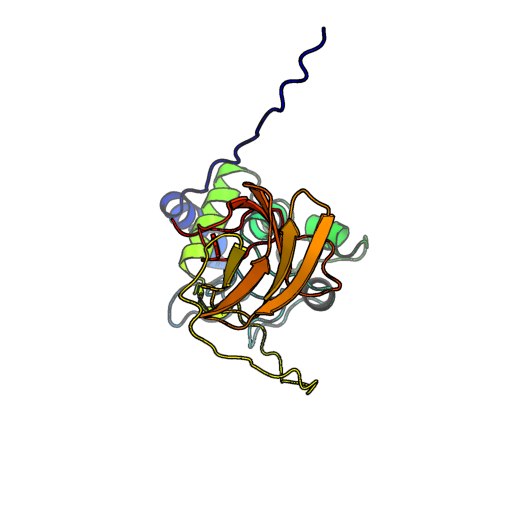? -12.896 -13.950 18.246 1.00 92.56 219 GLU A O 1
ATOM 1640 N N . ARG A 1 220 ? -13.851 -12.722 16.635 1.00 91.88 220 ARG A N 1
ATOM 1641 C CA . ARG A 1 220 ? -13.254 -13.452 15.511 1.00 91.88 220 ARG A CA 1
ATOM 1642 C C . ARG A 1 220 ? -12.463 -12.459 14.677 1.00 91.88 220 ARG A C 1
ATOM 1644 O O . ARG A 1 220 ? -13.066 -11.593 14.053 1.00 91.88 220 ARG A O 1
ATOM 1651 N N . LEU A 1 221 ? -11.139 -12.547 14.654 1.00 91.88 221 LEU A N 1
ATOM 1652 C CA . LEU A 1 221 ? -10.346 -11.704 13.760 1.00 91.88 221 LEU A CA 1
ATOM 1653 C C . LEU A 1 221 ? -10.274 -12.357 12.381 1.00 91.88 221 LEU A C 1
ATOM 1655 O O . LEU A 1 221 ? -9.580 -13.356 12.224 1.00 91.88 221 LEU A O 1
ATOM 1659 N N . VAL A 1 222 ? -10.955 -11.788 11.390 1.00 88.81 222 VAL A N 1
ATOM 1660 C CA . VAL A 1 222 ? -11.016 -12.330 10.023 1.00 88.81 222 VAL A CA 1
ATOM 1661 C C . VAL A 1 222 ? -9.806 -11.899 9.200 1.00 88.81 222 VAL A C 1
ATOM 1663 O O . VAL A 1 222 ? -9.246 -12.709 8.468 1.00 88.81 222 VAL A O 1
ATOM 1666 N N . SER A 1 223 ? -9.375 -10.643 9.328 1.00 85.00 223 SER A N 1
ATOM 1667 C CA . SER A 1 223 ? -8.143 -10.172 8.693 1.00 85.00 223 SER A CA 1
ATOM 1668 C C . SER A 1 223 ? -7.461 -9.094 9.518 1.00 85.00 223 SER A C 1
ATOM 1670 O O . SER A 1 223 ? -8.120 -8.206 10.065 1.00 85.00 223 SER A O 1
ATOM 1672 N N . TYR A 1 224 ? -6.134 -9.152 9.552 1.00 84.50 224 TYR A N 1
ATOM 1673 C CA . TYR A 1 224 ? -5.299 -8.140 10.178 1.00 84.50 224 TYR A CA 1
ATOM 1674 C C . TYR A 1 224 ? -4.814 -7.120 9.153 1.00 84.50 224 TYR A C 1
ATOM 1676 O O . TYR A 1 224 ? -4.367 -7.471 8.063 1.00 84.50 224 TYR A O 1
ATOM 1684 N N . THR A 1 225 ? -4.870 -5.856 9.544 1.00 73.62 225 THR A N 1
ATOM 1685 C CA . THR A 1 225 ? -4.229 -4.743 8.847 1.00 73.62 225 THR A CA 1
ATOM 1686 C C . THR A 1 225 ? -3.736 -3.762 9.907 1.00 73.62 225 THR A C 1
ATOM 1688 O O . THR A 1 225 ? -4.506 -3.472 10.833 1.00 73.62 225 THR A O 1
ATOM 1691 N N . PRO A 1 226 ? -2.513 -3.224 9.777 1.00 63.06 226 PRO A N 1
ATOM 1692 C CA . PRO A 1 226 ? -2.010 -2.196 10.682 1.00 63.06 226 PRO A CA 1
ATOM 1693 C C . PRO A 1 226 ? -2.930 -0.961 10.755 1.00 63.06 226 PRO A C 1
ATOM 1695 O O . PRO A 1 226 ? -3.733 -0.716 9.848 1.00 63.06 226 PRO A O 1
ATOM 1698 N N . PHE A 1 227 ? -2.780 -0.169 11.822 1.00 60.94 227 PHE A N 1
ATOM 1699 C CA . PHE A 1 227 ? -3.530 1.072 12.082 1.00 60.94 227 PHE A CA 1
ATOM 1700 C C . PHE A 1 227 ? -5.049 0.888 12.272 1.00 60.94 227 PHE A C 1
ATOM 1702 O O . PHE A 1 227 ? -5.842 1.523 11.581 1.00 60.94 227 PHE A O 1
ATOM 1709 N N . ASP A 1 228 ? -5.470 0.020 13.199 1.00 68.44 228 ASP A N 1
ATOM 1710 C CA . ASP A 1 228 ? -6.884 -0.186 13.587 1.00 68.44 228 ASP A CA 1
ATOM 1711 C C . ASP A 1 228 ? -7.857 -0.663 12.482 1.00 68.44 228 ASP A C 1
ATOM 1713 O O . ASP A 1 228 ? -9.057 -0.781 12.720 1.00 68.44 228 ASP A O 1
ATOM 1717 N N . ASN A 1 229 ? -7.377 -1.046 11.297 1.00 74.12 229 ASN A N 1
ATOM 1718 C CA . ASN A 1 229 ? -8.246 -1.428 10.170 1.00 74.12 229 ASN A CA 1
ATOM 1719 C C . ASN A 1 229 ? -8.679 -2.909 10.156 1.00 74.12 229 ASN A C 1
ATOM 1721 O O . ASN A 1 229 ? -9.164 -3.416 9.143 1.00 74.12 229 ASN A O 1
ATOM 1725 N N . CYS A 1 230 ? -8.492 -3.628 11.263 1.00 85.75 230 CYS A N 1
ATOM 1726 C CA . CYS A 1 230 ? -8.797 -5.054 11.336 1.00 85.75 230 CYS A CA 1
ATOM 1727 C C . CYS A 1 230 ? -10.256 -5.367 10.995 1.00 85.75 230 CYS A C 1
ATOM 1729 O O . CYS A 1 230 ? -11.187 -4.724 11.486 1.00 85.75 230 CYS A O 1
ATOM 1731 N N . ALA A 1 231 ? -10.453 -6.422 10.205 1.00 85.19 231 ALA A N 1
ATOM 1732 C CA . ALA A 1 231 ? -11.776 -6.958 9.937 1.00 85.19 231 ALA A CA 1
ATOM 1733 C C . ALA A 1 231 ? -12.099 -8.036 10.964 1.00 85.19 231 ALA A C 1
ATOM 1735 O O . ALA A 1 231 ? -11.334 -8.980 11.181 1.00 85.19 231 ALA A O 1
ATOM 1736 N N . TRP A 1 232 ? -13.271 -7.909 11.559 1.00 86.06 232 TRP A N 1
ATOM 1737 C CA . TRP A 1 232 ? -13.750 -8.801 12.595 1.00 86.06 232 TRP A CA 1
ATOM 1738 C C . TRP A 1 232 ? -15.035 -9.473 12.131 1.00 86.06 232 TRP A C 1
ATOM 1740 O O . TRP A 1 232 ? -15.873 -8.843 11.485 1.00 86.06 232 TRP A O 1
ATOM 1750 N N . GLY A 1 233 ? -15.179 -10.748 12.462 1.00 80.94 233 GLY A N 1
ATOM 1751 C CA . GLY A 1 233 ? -16.389 -11.511 12.213 1.00 80.94 233 GLY A CA 1
ATOM 1752 C C . GLY A 1 233 ? -17.534 -11.040 13.104 1.00 80.94 233 GLY A C 1
ATOM 1753 O O . GLY A 1 233 ? -17.317 -10.479 14.183 1.00 80.94 233 GLY A O 1
ATOM 1754 N N . SER A 1 234 ? -18.747 -11.261 12.606 1.00 59.28 234 SER A N 1
ATOM 1755 C CA . SER A 1 234 ? -20.003 -11.184 13.356 1.00 59.28 234 SER A CA 1
ATOM 1756 C C . SER A 1 234 ? -20.293 -12.486 14.084 1.00 59.28 234 SER A C 1
ATOM 1758 O O . SER A 1 234 ? -20.059 -13.540 13.443 1.00 59.28 234 SER A O 1
#

Radius of gyration: 21.48 Å; chains: 1; bounding box: 40×52×59 Å

Secondary structure (DSSP, 8-state):
-----------PPP-HHHHHHHHTTTTTT---STT----SS---TT-TTPBTT--TT----HHHHHHHHTT-B--HHHHHHHHH-HHHHHHHHTT-TT---S-------HHHHHHHHHHHHTTS-GGGG---------------------TTEEEEEE-SSS-EEEEEEETTS-EEEEEE-TT-EEEEE-SSSEEEEEEESSTT-S--EEEEEETTB-EEEEE--STT--EE--

Foldseek 3Di:
DDPPDPPPPPPDAAAQVLLVVLCVVVVVQEDADPPGQHGVHYHLQQQQLDQFPDRPPDDFDPLRVVLSVVPDGDHLVLQLVCQQPVQVSSCVSVVHNPGDGSDGHHDNDSNNSSNNSNNSVVRHDPVSNDDPDDDDDDDDDDPPDPDPFQAQKFKEFEQEQAWKKKWWAEPVGDIDIDTHHHGDMDIDGYPDQKTKMWIGRDPPGPWTAMDITGGPDYKYFNDTDTDNPTDIDD

pLDDT: mean 82.49, std 19.4, range [27.0, 98.06]